Protein AF-0000000067151687 (afdb_homodimer)

InterPro domains:
  IPR003732 D-aminoacyl-tRNA deacylase DTD [PF02580] (40-171)
  IPR003732 D-aminoacyl-tRNA deacylase DTD [PTHR10472] (41-171)
  IPR023509 D-aminoacyl-tRNA deacylase-like superfamily [G3DSA:3.50.80.10] (31-172)
  IPR023509 D-aminoacyl-tRNA deacylase-like superfamily [SSF69500] (41-171)

Solvent-accessible surface area (backbone atoms only — not comparable to full-atom values): 18679 Å² total; per-residue (Å²): 136,80,83,79,77,77,76,76,76,75,76,76,74,75,74,74,73,75,73,66,81,62,61,23,29,46,34,38,34,39,26,51,25,35,32,38,45,91,82,44,74,41,62,59,27,40,37,37,33,38,26,56,17,52,86,54,52,78,79,50,42,63,56,51,48,54,48,63,48,50,30,34,68,32,68,44,97,86,67,45,63,30,16,41,56,72,65,52,33,28,36,38,39,35,65,28,69,44,52,42,32,40,80,56,90,49,35,71,41,58,82,51,38,36,56,68,69,61,41,44,52,51,46,51,51,42,54,51,51,48,47,52,54,45,63,68,32,68,60,18,47,76,69,63,54,51,73,46,68,56,59,77,96,50,82,35,61,38,35,38,36,22,64,31,59,45,42,36,54,49,74,75,136,80,82,82,77,80,76,76,74,76,74,75,76,73,74,74,74,78,73,66,81,62,62,22,29,46,34,39,33,38,27,49,27,34,34,36,45,90,82,44,74,42,62,60,24,42,37,36,34,38,24,55,17,52,84,54,54,76,80,49,43,62,55,51,48,53,49,63,48,51,29,34,68,34,70,43,99,85,68,46,62,29,17,40,54,72,65,52,34,28,35,38,40,35,66,28,70,43,52,42,35,39,82,54,91,48,37,72,42,59,82,53,36,35,56,67,70,61,42,45,51,50,46,51,50,41,53,51,50,47,46,50,54,46,62,70,32,66,61,19,47,77,69,63,54,51,74,46,66,57,60,76,94,50,80,36,60,37,33,36,37,21,64,31,59,47,42,36,53,50,73,73

Nearest PDB structures (foldseek):
  5xaq-assembly1_B  TM=9.126E-01  e=1.245E-23  Mus musculus
  1tc5-assembly2_C  TM=8.179E-01  e=1.012E-11  Leishmania major
  3lmu-assembly3_E  TM=8.335E-01  e=1.379E-10  Plasmodium falciparum 3D7
  4nbj-assembly4_G  TM=8.074E-01  e=1.662E-10  Plasmodium falciparum 3D7
  3ko4-assembly2_C  TM=7.981E-01  e=1.769E-10  Plasmodium falciparum 3D7

Foldseek 3Di:
DDPPPPPPPPPPPPPPPPPPVQFFKKKKKWFAKFKQFPNDTFHGAIEIEMFGFPPDDLVCLVVVLVCQQFPFDYQAPVRGTGGCLVNVGAYEYEYDQCVQWDDDPNDTDRRGGDDQVRRQVSVVSNQVVNQVVLCPRPSSVVVVYYYHYDDRPDDGDIDMGHDPTDMDMDTD/DDPDDPPPPPPPPPPPPPPPVQFFKKKKKWAAKFKQFPNDTFHGAIEIEMFGFPPDDLVCLVVVLVCQQFPFDYQAPVRGTGGCLVNVGAYEYEYDQCVQWDDDPNDTDRRGGDDQVRRQVSVVSNQVVNQVVLCPRPSSVVVVYYYHYDDRPDDTDMDMGHDPTDMDMDTD

Structure (mmCIF, N/CA/C/O backbone):
data_AF-0000000067151687-model_v1
#
loop_
_entity.id
_entity.type
_entity.pdbx_description
1 polymer 'D-aminoacyl-tRNA 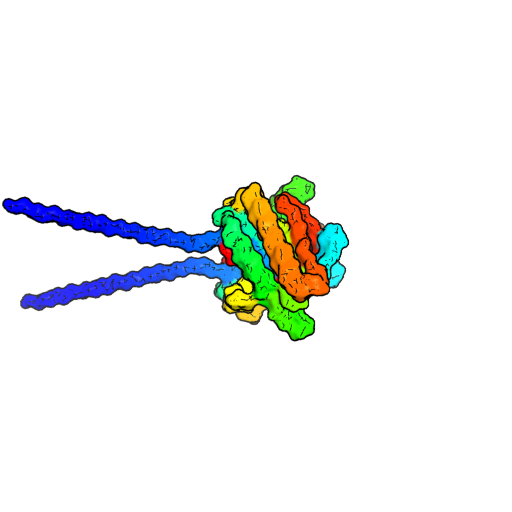deacylase'
#
loop_
_atom_site.group_PDB
_atom_site.id
_atom_site.type_symbol
_atom_site.label_atom_id
_atom_site.label_alt_id
_atom_site.label_comp_id
_atom_site.label_asym_id
_atom_site.label_entity_id
_atom_site.label_seq_id
_atom_site.pdbx_PDB_ins_code
_atom_site.Cartn_x
_atom_site.Cartn_y
_atom_site.Cartn_z
_atom_site.occupancy
_atom_site.B_iso_or_equiv
_atom_site.auth_seq_id
_atom_site.auth_comp_id
_atom_site.auth_asym_id
_atom_site.auth_atom_id
_atom_site.pdbx_PDB_model_num
ATOM 1 N N . SER A 1 1 ? -21.344 16.641 -72.938 1 25.7 1 SER A N 1
ATOM 2 C CA . SER A 1 1 ? -20.078 16.422 -72.25 1 25.7 1 SER A CA 1
ATOM 3 C C . SER A 1 1 ? -20.219 16.719 -70.75 1 25.7 1 SER A C 1
ATOM 5 O O . SER A 1 1 ? -20.531 17.828 -70.375 1 25.7 1 SER A O 1
ATOM 7 N N . ARG A 1 2 ? -20.734 15.805 -69.938 1 29.81 2 ARG A N 1
ATOM 8 C CA . ARG A 1 2 ? -21.312 15.758 -68.625 1 29.81 2 ARG A CA 1
ATOM 9 C C . ARG A 1 2 ? -20.266 16.031 -67.562 1 29.81 2 ARG A C 1
ATOM 11 O O . ARG A 1 2 ? -19.188 15.438 -67.562 1 29.81 2 ARG A O 1
ATOM 18 N N . PRO A 1 3 ? -20.219 17.25 -66.938 1 34.09 3 PRO A N 1
ATOM 19 C CA . PRO A 1 3 ? -19.25 17.703 -65.938 1 34.09 3 PRO A CA 1
ATOM 20 C C . PRO A 1 3 ? -19.156 16.766 -64.75 1 34.09 3 PRO A C 1
ATOM 22 O O . PRO A 1 3 ? -20.172 16.234 -64.25 1 34.09 3 PRO A O 1
ATOM 25 N N . SER A 1 4 ? -18.047 15.914 -64.625 1 30.17 4 SER A N 1
ATOM 26 C CA . SER A 1 4 ? -17.656 14.883 -63.688 1 30.17 4 SER A CA 1
ATOM 27 C C . SER A 1 4 ? -17.594 15.43 -62.281 1 30.17 4 SER A C 1
ATOM 29 O O . SER A 1 4 ? -16.938 16.453 -62.031 1 30.17 4 SER A O 1
ATOM 31 N N . THR A 1 5 ? -18.672 15.391 -61.531 1 27.77 5 THR A N 1
ATOM 32 C CA . THR A 1 5 ? -18.844 15.727 -60.125 1 27.77 5 THR A CA 1
ATOM 33 C C . THR A 1 5 ? -17.797 15.039 -59.281 1 27.77 5 THR A C 1
ATOM 35 O O . THR A 1 5 ? -17.641 13.812 -59.344 1 27.77 5 THR A O 1
ATOM 38 N N . ALA A 1 6 ? -16.672 15.734 -58.969 1 29.17 6 ALA A N 1
ATOM 39 C CA . ALA A 1 6 ? -15.578 15.367 -58.094 1 29.17 6 ALA A CA 1
ATOM 40 C C . ALA A 1 6 ? -16.094 14.891 -56.75 1 29.17 6 ALA A C 1
ATOM 42 O O . ALA A 1 6 ? -16.891 15.578 -56.094 1 29.17 6 ALA A O 1
ATOM 43 N N . ARG A 1 7 ? -16.203 13.57 -56.531 1 24.61 7 ARG A N 1
ATOM 44 C CA . ARG A 1 7 ? -16.484 12.891 -55.25 1 24.61 7 ARG A CA 1
ATOM 45 C C . ARG A 1 7 ? -15.523 13.359 -54.188 1 24.61 7 ARG A C 1
ATOM 47 O O . ARG A 1 7 ? -14.305 13.281 -54.344 1 24.61 7 ARG A O 1
ATOM 54 N N . ARG A 1 8 ? -15.891 14.406 -53.406 1 26.27 8 ARG A N 1
ATOM 55 C CA . ARG A 1 8 ? -15.219 14.836 -52.188 1 26.27 8 ARG A CA 1
ATOM 56 C C . ARG A 1 8 ? -14.953 13.656 -51.25 1 26.27 8 ARG A C 1
ATOM 58 O O . ARG A 1 8 ? -15.891 12.961 -50.844 1 26.27 8 ARG A O 1
ATOM 65 N N . LEU A 1 9 ? -13.828 12.93 -51.531 1 25.2 9 LEU A N 1
ATOM 66 C CA . LEU A 1 9 ? -13.344 11.891 -50.625 1 25.2 9 LEU A CA 1
ATOM 67 C C . LEU A 1 9 ? -13.297 12.398 -49.188 1 25.2 9 LEU A C 1
ATOM 69 O O . LEU A 1 9 ? -12.664 13.414 -48.906 1 25.2 9 LEU A O 1
ATOM 73 N N . SER A 1 10 ? -14.477 12.422 -48.531 1 26.69 10 SER A N 1
ATOM 74 C CA . SER A 1 10 ? -14.547 12.656 -47.094 1 26.69 10 SER A CA 1
ATOM 75 C C . SER A 1 10 ? -13.508 11.828 -46.344 1 26.69 10 SER A C 1
ATOM 77 O O . SER A 1 10 ? -13.438 10.609 -46.5 1 26.69 10 SER A O 1
ATOM 79 N N . GLY A 1 11 ? -12.289 12.289 -46.312 1 25.98 11 GLY A N 1
ATOM 80 C CA . GLY A 1 11 ? -11.234 11.688 -45.5 1 25.98 11 GLY A CA 1
ATOM 81 C C . GLY A 1 11 ? -11.664 11.422 -44.062 1 25.98 11 GLY A C 1
ATOM 82 O O . GLY A 1 11 ? -12.008 12.352 -43.344 1 25.98 11 GLY A O 1
ATOM 83 N N . ARG A 1 12 ? -12.461 10.336 -43.781 1 26.42 12 ARG A N 1
ATOM 84 C CA . ARG A 1 12 ? -12.711 9.859 -42.406 1 26.42 12 ARG A CA 1
ATOM 85 C C . ARG A 1 12 ? -11.414 9.828 -41.594 1 26.42 12 ARG A C 1
ATOM 87 O O . ARG A 1 12 ? -10.469 9.125 -41.969 1 26.42 12 ARG A O 1
ATOM 94 N N . ARG A 1 13 ? -11.016 10.961 -41.062 1 26.62 13 ARG A N 1
ATOM 95 C CA . ARG A 1 13 ? -9.992 10.922 -40.031 1 26.62 13 ARG A CA 1
ATOM 96 C C . ARG A 1 13 ? -10.328 9.875 -38.969 1 26.62 13 ARG A C 1
ATOM 98 O O . ARG A 1 13 ? -11.367 9.945 -38.312 1 26.62 13 ARG A O 1
ATOM 105 N N . HIS A 1 14 ? -10.039 8.578 -39.188 1 26.61 14 HIS A N 1
ATOM 106 C CA . HIS A 1 14 ? -10.039 7.625 -38.062 1 26.61 14 HIS A CA 1
ATOM 107 C C . HIS A 1 14 ? -9.289 8.172 -36.875 1 26.61 14 HIS A C 1
ATOM 109 O O . HIS A 1 14 ? -8.109 8.523 -36.969 1 26.61 14 HIS A O 1
ATOM 115 N N . PHE A 1 15 ? -9.898 9.031 -36.125 1 28.56 15 PHE A N 1
ATOM 116 C CA . PHE A 1 15 ? -9.414 9.273 -34.781 1 28.56 15 PHE A CA 1
ATOM 117 C C . PHE A 1 15 ? -8.906 7.984 -34.125 1 28.56 15 PHE A C 1
ATOM 119 O O . PHE A 1 15 ? -9.617 6.98 -34.094 1 28.56 15 PHE A O 1
ATOM 126 N N . THR A 1 16 ? -7.684 7.605 -34.375 1 27.8 16 THR A N 1
ATOM 127 C CA . THR A 1 16 ? -6.957 6.602 -33.594 1 27.8 16 THR A CA 1
ATOM 128 C C . THR A 1 16 ? -7.293 6.707 -32.125 1 27.8 16 THR A C 1
ATOM 130 O O . THR A 1 16 ? -7.352 7.805 -31.562 1 27.8 16 THR A O 1
ATOM 133 N N . ASP A 1 17 ? -8.164 5.879 -31.688 1 30.22 17 ASP A N 1
ATOM 134 C CA . ASP A 1 17 ? -8.516 5.484 -30.328 1 30.22 17 ASP A CA 1
ATOM 135 C C . ASP A 1 17 ? -7.289 5.48 -29.422 1 30.22 17 ASP A C 1
ATOM 137 O O . ASP A 1 17 ? -6.293 4.82 -29.719 1 30.22 17 ASP A O 1
ATOM 141 N N . ASN A 1 18 ? -6.781 6.648 -29.016 1 33.44 18 ASN A N 1
ATOM 142 C CA . ASN A 1 18 ? -5.906 6.785 -27.859 1 33.44 18 ASN A CA 1
ATOM 143 C C . ASN A 1 18 ? -6.078 5.621 -26.891 1 33.44 18 ASN A C 1
ATOM 145 O O . ASN A 1 18 ? -7.125 5.492 -26.25 1 33.44 18 ASN A O 1
ATOM 149 N N . SER A 1 19 ? -5.625 4.438 -27.219 1 34.66 19 SER A N 1
ATOM 150 C CA . SER A 1 19 ? -5.445 3.229 -26.422 1 34.66 19 SER A CA 1
ATOM 151 C C . SER A 1 19 ? -5.078 3.568 -24.984 1 34.66 19 SER A C 1
ATOM 153 O O . SER A 1 19 ? -3.939 3.949 -24.703 1 34.66 19 SER A O 1
ATOM 155 N N . LYS A 1 20 ? -5.723 4.418 -24.391 1 37.75 20 LYS A N 1
ATOM 156 C CA . LYS A 1 20 ? -5.668 4.559 -22.938 1 37.75 20 LYS A CA 1
ATOM 157 C C . LYS A 1 20 ? -5.305 3.234 -22.266 1 37.75 20 LYS A C 1
ATOM 159 O O . LYS A 1 20 ? -6.055 2.262 -22.359 1 37.75 20 LYS A O 1
ATOM 164 N N . SER A 1 21 ? -4.109 2.73 -22.297 1 42.84 21 SER A N 1
ATOM 165 C CA . SER A 1 21 ? -3.621 1.572 -21.562 1 42.84 21 SER A CA 1
ATOM 166 C C . SER A 1 21 ? -4.34 1.43 -20.219 1 42.84 21 SER A C 1
ATOM 168 O O . SER A 1 21 ? -4.137 2.236 -19.312 1 42.84 21 SER A O 1
ATOM 170 N N . THR A 1 22 ? -5.57 1.222 -20.25 1 47.94 22 THR A N 1
ATOM 171 C CA . THR A 1 22 ? -6.523 1.034 -19.156 1 47.94 22 THR A CA 1
ATOM 172 C C . THR A 1 22 ? -5.957 0.09 -18.109 1 47.94 22 THR A C 1
ATOM 174 O O . THR A 1 22 ? -5.469 -0.993 -18.438 1 47.94 22 THR A O 1
ATOM 177 N N . GLN A 1 23 ? -5.488 0.695 -17.078 1 56.97 23 GLN A N 1
ATOM 178 C CA . GLN A 1 23 ? -5.113 -0.08 -15.891 1 56.97 23 GLN A CA 1
ATOM 179 C C . GLN A 1 23 ? -6.203 -1.08 -15.523 1 56.97 23 GLN A C 1
ATOM 181 O O . GLN A 1 23 ? -7.379 -0.723 -15.445 1 56.97 23 GLN A O 1
ATOM 186 N N . HIS A 1 24 ? -5.836 -2.416 -15.656 1 71.25 24 HIS A N 1
ATOM 187 C CA . HIS A 1 24 ? -6.824 -3.461 -15.414 1 71.25 24 HIS A CA 1
ATOM 188 C C . HIS A 1 24 ? -6.707 -4.016 -14 1 71.25 24 HIS A C 1
ATOM 190 O O . HIS A 1 24 ? -7.645 -4.641 -13.492 1 71.25 24 HIS A O 1
ATOM 196 N N . SER A 1 25 ? -5.598 -3.742 -13.477 1 68.88 25 SER A N 1
ATOM 197 C CA . SER A 1 25 ? -5.426 -4.176 -12.094 1 68.88 25 SER A CA 1
ATOM 198 C C . SER A 1 25 ? -4.34 -3.367 -11.391 1 68.88 25 SER A C 1
ATOM 200 O O . SER A 1 25 ? -3.453 -2.811 -12.047 1 68.88 25 SER A O 1
ATOM 202 N N . CYS A 1 26 ? -4.574 -3.143 -10.18 1 72 26 CYS A N 1
ATOM 203 C CA . CYS A 1 26 ? -3.574 -2.512 -9.328 1 72 26 CYS A CA 1
ATOM 204 C C . CYS A 1 26 ? -3.184 -3.434 -8.18 1 72 26 CYS A C 1
ATOM 206 O O . CYS A 1 26 ? -4.043 -4.047 -7.547 1 72 26 CYS A O 1
ATOM 208 N N . LEU A 1 27 ? -1.851 -3.582 -8.102 1 69.31 27 LEU A N 1
ATOM 209 C CA . LEU A 1 27 ? -1.327 -4.48 -7.078 1 69.31 27 LEU A CA 1
ATOM 210 C C . LEU A 1 27 ? -0.289 -3.777 -6.211 1 69.31 27 LEU A C 1
ATOM 212 O O . LEU A 1 27 ? 0.491 -2.963 -6.711 1 69.31 27 LEU A O 1
ATOM 216 N N . LEU A 1 28 ? -0.534 -3.955 -4.93 1 68.44 28 LEU A N 1
ATOM 217 C CA . LEU A 1 28 ? 0.472 -3.502 -3.977 1 68.44 28 LEU A CA 1
ATOM 218 C C . LEU A 1 28 ? 1.102 -4.684 -3.246 1 68.44 28 LEU A C 1
ATOM 220 O O . LEU A 1 28 ? 0.404 -5.625 -2.865 1 68.44 28 LEU A O 1
ATOM 224 N N . PHE A 1 29 ? 2.416 -4.652 -3.285 1 66.38 29 PHE A N 1
ATOM 225 C CA . PHE A 1 29 ? 3.098 -5.73 -2.58 1 66.38 29 PHE A CA 1
ATOM 226 C C . PHE A 1 29 ? 4.039 -5.176 -1.519 1 66.38 29 PHE A C 1
ATOM 228 O O . PHE A 1 29 ? 4.672 -4.137 -1.725 1 66.38 29 PHE A O 1
ATOM 235 N N . THR A 1 30 ? 3.889 -5.809 -0.366 1 65.06 30 THR A N 1
ATOM 236 C CA . THR A 1 30 ? 4.84 -5.531 0.707 1 65.06 30 THR A CA 1
ATOM 237 C C . THR A 1 30 ? 5.723 -6.746 0.971 1 65.06 30 THR A C 1
ATOM 239 O O . THR A 1 30 ? 5.246 -7.879 0.975 1 65.06 30 THR A O 1
ATOM 242 N N . THR A 1 31 ? 7.055 -6.48 0.991 1 57.94 31 THR A N 1
ATOM 243 C CA . THR A 1 31 ? 8 -7.566 1.223 1 57.94 31 THR A CA 1
ATOM 244 C C . THR A 1 31 ? 8.641 -7.438 2.604 1 57.94 31 THR A C 1
ATOM 246 O O . THR A 1 31 ? 8.602 -6.371 3.217 1 57.94 31 THR A O 1
ATOM 249 N N . ASN A 1 32 ? 9.203 -8.609 2.992 1 59.31 32 ASN A N 1
ATOM 250 C CA . ASN A 1 32 ? 9.945 -8.758 4.234 1 59.31 32 ASN A CA 1
ATOM 251 C C . ASN A 1 32 ? 9.055 -8.539 5.457 1 59.31 3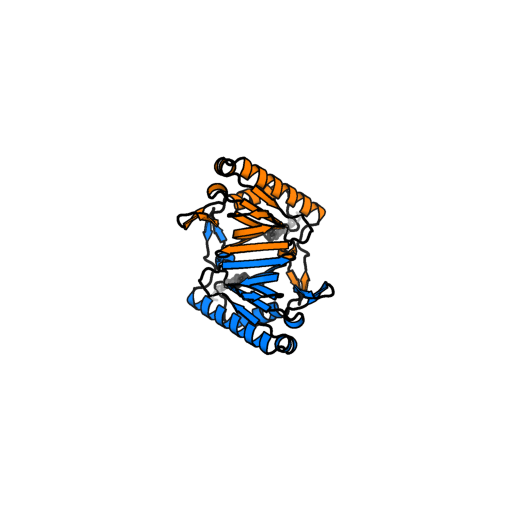2 ASN A C 1
ATOM 253 O O . ASN A 1 32 ? 9.375 -7.73 6.328 1 59.31 32 ASN A O 1
ATOM 257 N N . VAL A 1 33 ? 7.984 -9.219 5.328 1 59.28 33 VAL A N 1
ATOM 258 C CA . VAL A 1 33 ? 6.977 -9.031 6.367 1 59.28 33 VAL A CA 1
ATOM 259 C C . VAL A 1 33 ? 6.785 -10.336 7.141 1 59.28 33 VAL A C 1
ATOM 261 O O . VAL A 1 33 ? 6.996 -11.422 6.598 1 59.28 33 VAL A O 1
ATOM 264 N N . ARG A 1 34 ? 6.77 -10.141 8.414 1 61.03 34 ARG A N 1
ATOM 265 C CA . ARG A 1 34 ? 6.148 -11.18 9.234 1 61.03 34 ARG A CA 1
ATOM 266 C C . ARG A 1 34 ? 4.672 -10.875 9.477 1 61.03 34 ARG A C 1
ATOM 268 O O . ARG A 1 34 ? 4.312 -9.742 9.812 1 61.03 34 ARG A O 1
ATOM 275 N N . ILE A 1 35 ? 3.857 -11.812 8.953 1 60.75 35 ILE A N 1
ATOM 276 C CA . ILE A 1 35 ? 2.428 -11.523 8.977 1 60.75 35 ILE A CA 1
ATOM 277 C C . ILE A 1 35 ? 1.729 -12.492 9.93 1 60.75 35 ILE A C 1
ATOM 279 O O . ILE A 1 35 ? 2.037 -13.688 9.953 1 60.75 35 ILE A O 1
ATOM 283 N N . ILE A 1 36 ? 1.129 -12.086 10.898 1 58.53 36 ILE A N 1
ATOM 284 C CA . ILE A 1 36 ? 0.182 -12.883 11.672 1 58.53 36 ILE A CA 1
ATOM 285 C C . ILE A 1 36 ? -1.24 -12.602 11.195 1 58.53 36 ILE A C 1
ATOM 287 O O . ILE A 1 36 ? -1.695 -11.461 11.211 1 58.53 36 ILE A O 1
ATOM 291 N N . ILE A 1 37 ? -1.753 -13.594 10.43 1 53.44 37 ILE A N 1
ATOM 292 C CA . ILE A 1 37 ? -3.15 -13.531 10.016 1 53.44 37 ILE A CA 1
ATOM 293 C C . ILE A 1 37 ? -4.008 -14.383 10.945 1 53.44 37 ILE A C 1
ATOM 295 O O . ILE A 1 37 ? -3.795 -15.594 11.055 1 53.44 37 ILE A O 1
ATOM 299 N N . LEU A 1 38 ? -5.09 -13.82 11.406 1 54.72 38 LEU A N 1
ATOM 300 C CA . LEU A 1 38 ? -6.098 -14.547 12.164 1 54.72 38 LEU A CA 1
ATOM 301 C C . LEU A 1 38 ? -5.445 -15.594 13.07 1 54.72 38 LEU A C 1
ATOM 303 O O . LEU A 1 38 ? -5.926 -16.719 13.164 1 54.72 38 LEU A O 1
ATOM 307 N N . GLY A 1 39 ? -4.254 -15.242 13.523 1 55.81 39 GLY A N 1
ATOM 308 C CA . GLY A 1 39 ? -3.648 -16.172 14.461 1 55.81 39 GLY A CA 1
ATOM 309 C C . GLY A 1 39 ? -2.58 -17.047 13.828 1 55.81 39 GLY A C 1
ATOM 310 O O . GLY A 1 39 ? -1.873 -17.781 14.531 1 55.81 39 GLY A O 1
ATOM 311 N N . GLU A 1 40 ? -2.645 -17.078 12.484 1 58.84 40 GLU A N 1
ATOM 312 C CA . GLU A 1 40 ? -1.626 -17.906 11.828 1 58.84 40 GLU A CA 1
ATOM 313 C C . GLU A 1 40 ? -0.395 -17.078 11.477 1 58.84 40 GLU A C 1
ATOM 315 O O . GLU A 1 40 ? -0.518 -15.961 10.969 1 58.84 40 GLU A O 1
ATOM 320 N N . ARG A 1 41 ? 0.735 -17.469 11.984 1 60.62 41 ARG A N 1
ATOM 321 C CA . ARG A 1 41 ? 1.996 -16.75 11.789 1 60.62 41 ARG A CA 1
ATOM 322 C C . ARG A 1 41 ? 2.654 -17.156 10.477 1 60.62 41 ARG A C 1
ATOM 324 O O . ARG A 1 41 ? 2.768 -18.344 10.164 1 60.62 41 ARG A O 1
ATOM 331 N N . ILE A 1 42 ? 2.646 -16.25 9.57 1 61.25 42 ILE A N 1
ATOM 332 C CA . ILE A 1 42 ? 3.469 -16.406 8.375 1 61.25 42 ILE A CA 1
ATOM 333 C C . ILE A 1 42 ? 4.816 -15.719 8.586 1 61.25 42 ILE A C 1
ATOM 335 O O . ILE A 1 42 ? 4.871 -14.555 9 1 61.25 42 ILE A O 1
ATOM 339 N N . GLN A 1 43 ? 5.832 -16.547 8.539 1 71.12 43 GLN A N 1
ATOM 340 C CA . GLN A 1 43 ? 7.156 -15.977 8.766 1 71.12 43 GLN A CA 1
ATOM 341 C C . GLN A 1 43 ? 7.551 -15.023 7.641 1 71.12 43 GLN A C 1
ATOM 343 O O . GLN A 1 43 ? 6.848 -14.047 7.375 1 71.12 43 GLN A O 1
ATOM 348 N N . ARG A 1 44 ? 8.484 -15.445 6.629 1 76.19 44 ARG A N 1
ATOM 349 C CA . ARG A 1 44 ? 8.969 -14.609 5.539 1 76.19 44 ARG A CA 1
ATOM 350 C C . ARG A 1 44 ? 8.141 -14.82 4.273 1 76.19 44 ARG A C 1
ATOM 352 O O . ARG A 1 44 ? 7.801 -15.953 3.936 1 76.19 44 ARG A O 1
ATOM 359 N N . GLY A 1 45 ? 7.691 -13.633 3.697 1 82.19 45 GLY A N 1
ATOM 360 C CA . GLY A 1 45 ? 6.922 -13.844 2.48 1 82.19 45 GLY A CA 1
ATOM 361 C C . GLY A 1 45 ? 6.453 -12.547 1.84 1 82.19 45 GLY A C 1
ATOM 362 O O . GLY A 1 45 ? 6.988 -11.477 2.129 1 82.19 45 GLY A O 1
ATOM 363 N N . LEU A 1 46 ? 5.605 -12.727 0.891 1 87.12 46 LEU A N 1
ATOM 364 C CA . LEU A 1 46 ? 5.059 -11.664 0.05 1 87.12 46 LEU A CA 1
ATOM 365 C C . LEU A 1 46 ? 3.58 -11.438 0.355 1 87.12 46 LEU A C 1
ATOM 367 O O . LEU A 1 46 ? 2.801 -12.391 0.417 1 87.12 46 LEU A O 1
ATOM 371 N N . VAL A 1 47 ? 3.314 -10.172 0.691 1 87.5 47 VAL A N 1
ATOM 372 C CA . VAL A 1 47 ? 1.912 -9.789 0.813 1 87.5 47 VAL A CA 1
ATOM 373 C C . VAL A 1 47 ? 1.46 -9.07 -0.458 1 87.5 47 VAL A C 1
ATOM 375 O O . VAL A 1 47 ? 2.09 -8.109 -0.893 1 87.5 47 VAL A O 1
ATOM 378 N N . ILE A 1 48 ? 0.348 -9.57 -1.01 1 90.56 48 ILE A N 1
ATOM 379 C CA . ILE A 1 48 ? -0.201 -9.008 -2.24 1 90.56 48 ILE A CA 1
ATOM 380 C C . ILE A 1 48 ? -1.577 -8.406 -1.964 1 90.56 48 ILE A C 1
ATOM 382 O O . ILE A 1 48 ? -2.504 -9.117 -1.568 1 90.56 48 ILE A O 1
ATOM 386 N N . TYR A 1 49 ? -1.64 -7.113 -2.094 1 89.81 49 TYR A N 1
ATOM 387 C CA . TYR A 1 49 ? -2.932 -6.445 -2.203 1 89.81 49 TYR A CA 1
ATOM 388 C C . TYR A 1 49 ? -3.355 -6.312 -3.662 1 89.81 49 TYR A C 1
ATOM 390 O O . TYR A 1 49 ? -2.617 -5.758 -4.48 1 89.81 49 TYR A O 1
ATOM 398 N N . ILE A 1 50 ? -4.57 -6.777 -3.947 1 92.31 50 ILE A N 1
ATOM 399 C CA . ILE A 1 50 ? -4.93 -6.781 -5.363 1 92.31 50 ILE A CA 1
ATOM 400 C C . ILE A 1 50 ? -6.316 -6.164 -5.543 1 92.31 50 ILE A C 1
ATOM 402 O O . ILE A 1 50 ? -7.211 -6.391 -4.727 1 92.31 50 ILE A O 1
ATOM 406 N N . CYS A 1 51 ? -6.438 -5.406 -6.602 1 93.12 51 CYS A N 1
ATOM 407 C CA . CYS A 1 51 ? -7.691 -4.82 -7.059 1 93.12 51 CYS A CA 1
ATOM 408 C C . CYS A 1 51 ? -7.832 -4.938 -8.57 1 93.12 51 CYS A C 1
ATOM 410 O O . CYS A 1 51 ? -6.922 -4.559 -9.312 1 93.12 51 CYS A O 1
ATOM 412 N N . PHE A 1 52 ? -8.953 -5.512 -9.031 1 94.44 52 PHE A N 1
ATOM 413 C CA . PHE A 1 52 ? -9.234 -5.605 -10.453 1 94.44 52 PHE A CA 1
ATOM 414 C C . PHE A 1 52 ? -10.125 -4.457 -10.906 1 94.44 52 PHE A C 1
ATOM 416 O O . PHE A 1 52 ? -11.039 -4.055 -10.188 1 94.44 52 PHE A O 1
ATOM 423 N N . PHE A 1 53 ? -9.883 -4.023 -12.125 1 94.25 53 PHE A N 1
ATOM 424 C CA . PHE A 1 53 ? -10.656 -2.924 -12.695 1 94.25 53 PHE A CA 1
ATOM 425 C C . PHE A 1 53 ? -11.547 -3.418 -13.828 1 94.25 53 PHE A C 1
ATOM 427 O O . PHE A 1 53 ? -11.367 -4.535 -14.32 1 94.25 53 PHE A O 1
ATOM 434 N N . LYS A 1 54 ? -12.422 -2.523 -14.117 1 93.5 54 LYS A N 1
ATOM 435 C CA . LYS A 1 54 ? -13.273 -2.809 -15.266 1 93.5 54 LYS A CA 1
ATOM 436 C C . LYS A 1 54 ? -12.438 -3.08 -16.516 1 93.5 54 LYS A C 1
ATOM 438 O O . LYS A 1 54 ? -11.461 -2.375 -16.781 1 93.5 54 LYS A O 1
ATOM 443 N N . GLY A 1 55 ? -12.797 -4.129 -17.203 1 90.44 55 GLY A N 1
ATOM 444 C CA . GLY A 1 55 ? -12.062 -4.492 -18.406 1 90.44 55 GLY A CA 1
ATOM 445 C C . GLY A 1 55 ? -11.078 -5.629 -18.172 1 90.44 55 GLY A C 1
ATOM 446 O O . GLY A 1 55 ? -10.578 -6.223 -19.141 1 90.44 55 GLY A O 1
ATOM 447 N N . ALA A 1 56 ? -10.82 -5.867 -16.922 1 90.38 56 ALA A N 1
ATOM 448 C CA . ALA A 1 56 ? -9.977 -7.016 -16.625 1 90.38 56 ALA A CA 1
ATOM 449 C C . ALA A 1 56 ? -10.656 -8.32 -17.031 1 90.38 56 ALA A C 1
ATOM 451 O O . ALA A 1 56 ? -11.859 -8.492 -16.812 1 90.38 56 ALA A O 1
ATOM 452 N N . ASP A 1 57 ? -9.82 -9.141 -17.656 1 88.19 57 ASP A N 1
ATOM 453 C CA . ASP A 1 57 ? -10.367 -10.438 -18.031 1 88.19 57 ASP A CA 1
ATOM 454 C C . ASP A 1 57 ? -9.461 -11.578 -17.562 1 88.19 57 ASP A C 1
ATOM 456 O O . ASP A 1 57 ? -8.383 -11.328 -17.031 1 88.19 57 ASP A O 1
ATOM 460 N N . GLU A 1 58 ? -9.953 -12.758 -17.875 1 88.81 58 GLU A N 1
ATOM 461 C CA . GLU A 1 58 ? -9.305 -13.961 -17.359 1 88.81 58 GLU A CA 1
ATOM 462 C C . GLU A 1 58 ? -7.906 -14.133 -17.938 1 88.81 58 GLU A C 1
ATOM 464 O O . GLU A 1 58 ? -7.023 -14.703 -17.297 1 88.81 58 GLU A O 1
ATOM 469 N N . ASP A 1 59 ? -7.695 -13.594 -19.094 1 92.12 59 ASP A N 1
ATOM 470 C CA . ASP A 1 59 ? -6.41 -13.781 -19.766 1 92.12 59 ASP A CA 1
ATOM 471 C C . ASP A 1 59 ? -5.312 -12.961 -19.094 1 92.12 59 ASP A C 1
ATOM 473 O O . ASP A 1 59 ? -4.125 -13.227 -19.281 1 92.12 59 ASP A O 1
ATOM 477 N N . LEU A 1 60 ? -5.699 -12.031 -18.266 1 90.88 60 LEU A N 1
ATOM 478 C CA . LEU A 1 60 ? -4.758 -11.156 -17.578 1 90.88 60 LEU A CA 1
ATOM 479 C C . LEU A 1 60 ? -4.137 -11.852 -16.375 1 90.88 60 LEU A C 1
ATOM 481 O O . LEU A 1 60 ? -2.996 -11.562 -16 1 90.88 60 LEU A O 1
ATOM 485 N N . VAL A 1 61 ? -4.832 -12.789 -15.789 1 94.62 61 VAL A N 1
ATOM 486 C CA . VAL A 1 61 ? -4.496 -13.336 -14.477 1 94.62 61 VAL A CA 1
ATOM 487 C C . VAL A 1 61 ? -3.168 -14.094 -14.555 1 94.62 61 VAL A C 1
ATOM 489 O O . VAL A 1 61 ? -2.273 -13.867 -13.742 1 94.62 61 VAL A O 1
ATOM 492 N N . PRO A 1 62 ? -3.01 -14.945 -15.664 1 95.81 62 PRO A N 1
ATOM 493 C CA . PRO A 1 62 ? -1.729 -15.648 -15.742 1 95.81 62 PRO A CA 1
ATOM 494 C C . PRO A 1 62 ? -0.539 -14.703 -15.859 1 95.81 62 PRO A C 1
ATOM 496 O O . PRO A 1 62 ? 0.525 -14.969 -15.289 1 95.81 62 PRO A O 1
ATOM 499 N N . LYS A 1 63 ? -0.728 -13.617 -16.547 1 93.31 63 LYS A N 1
ATOM 500 C CA . LYS A 1 63 ? 0.338 -12.633 -16.688 1 93.31 63 LYS A CA 1
ATOM 501 C C . LYS A 1 63 ? 0.686 -12 -15.344 1 93.31 63 LYS A C 1
ATOM 503 O O . LYS A 1 63 ? 1.863 -11.836 -15.016 1 93.31 63 LYS A O 1
ATOM 508 N N . ILE A 1 64 ? -0.295 -11.664 -14.617 1 94.06 64 ILE A N 1
ATOM 509 C CA . ILE A 1 64 ? -0.102 -11.047 -13.312 1 94.06 64 ILE A CA 1
ATOM 510 C C . ILE A 1 64 ? 0.658 -12.008 -12.398 1 94.06 64 ILE A C 1
ATOM 512 O O . ILE A 1 64 ? 1.639 -11.625 -11.758 1 94.06 64 ILE A O 1
ATOM 516 N N . VAL A 1 65 ? 0.196 -13.25 -12.352 1 95.31 65 VAL A N 1
ATOM 517 C CA . VAL A 1 65 ? 0.793 -14.258 -11.484 1 95.31 65 VAL A CA 1
ATOM 518 C C . VAL A 1 65 ? 2.264 -14.453 -11.852 1 95.31 65 VAL A C 1
ATOM 520 O O . VAL A 1 65 ? 3.129 -14.484 -10.969 1 95.31 65 VAL A O 1
ATOM 523 N N . ASN A 1 66 ? 2.469 -14.555 -13.141 1 95.25 66 ASN A N 1
ATOM 524 C CA . ASN A 1 66 ? 3.838 -14.742 -13.617 1 95.25 66 ASN A CA 1
ATOM 525 C C . ASN A 1 66 ? 4.746 -13.602 -13.164 1 95.25 66 ASN A C 1
ATOM 527 O O . ASN A 1 66 ? 5.84 -13.836 -12.656 1 95.25 66 ASN A O 1
ATOM 531 N N . VAL A 1 67 ? 4.309 -12.398 -13.32 1 93.25 67 VAL A N 1
ATOM 532 C CA . VAL A 1 67 ? 5.105 -11.234 -12.945 1 93.25 67 VAL A CA 1
ATOM 533 C C . VAL A 1 67 ? 5.332 -11.227 -11.43 1 93.25 67 VAL A C 1
ATOM 535 O O . VAL A 1 67 ? 6.469 -11.094 -10.969 1 93.25 67 VAL A O 1
ATOM 538 N N . LEU A 1 68 ? 4.371 -11.445 -10.672 1 92.88 68 LEU A N 1
ATOM 539 C CA . LEU A 1 68 ? 4.426 -11.266 -9.227 1 92.88 68 LEU A CA 1
ATOM 540 C C . LEU A 1 68 ? 5.297 -12.336 -8.578 1 92.88 68 LEU A C 1
ATOM 542 O O . LEU A 1 68 ? 6.031 -12.055 -7.629 1 92.88 68 LEU A O 1
ATOM 546 N N . LEU A 1 69 ? 5.199 -13.539 -9.039 1 94.25 69 LEU A N 1
ATOM 547 C CA . LEU A 1 69 ? 5.93 -14.625 -8.406 1 94.25 69 LEU A CA 1
ATOM 548 C C . LEU A 1 69 ? 7.383 -14.648 -8.867 1 94.25 69 LEU A C 1
ATOM 550 O O . LEU A 1 69 ? 8.227 -15.297 -8.234 1 94.25 69 LEU A O 1
ATOM 554 N N . ASN A 1 70 ? 7.66 -13.859 -9.961 1 94.69 70 ASN A N 1
ATOM 555 C CA . ASN A 1 70 ? 9.008 -13.938 -10.516 1 94.69 70 ASN A CA 1
ATOM 556 C C . ASN A 1 70 ? 9.781 -12.648 -10.281 1 94.69 70 ASN A C 1
ATOM 558 O O . ASN A 1 70 ? 11.008 -12.617 -10.43 1 94.69 70 ASN A O 1
ATOM 562 N N . VAL A 1 71 ? 9.117 -11.594 -10.008 1 93.25 71 VAL A N 1
ATOM 563 C CA . VAL A 1 71 ? 9.805 -10.32 -9.773 1 93.25 71 VAL A CA 1
ATOM 564 C C . VAL A 1 71 ? 10.719 -10.445 -8.562 1 93.25 71 VAL A C 1
ATOM 566 O O . VAL A 1 71 ? 10.359 -11.094 -7.57 1 93.25 71 VAL A O 1
ATOM 569 N N . LYS A 1 72 ? 11.883 -9.82 -8.609 1 92.81 72 LYS A N 1
ATOM 570 C CA . LYS A 1 72 ? 12.883 -9.906 -7.547 1 92.81 72 LYS A CA 1
ATOM 571 C C . LYS A 1 72 ? 12.672 -8.812 -6.508 1 92.81 72 LYS A C 1
ATOM 573 O O . LYS A 1 72 ? 13.266 -7.734 -6.598 1 92.81 72 LYS A O 1
ATOM 578 N N . LEU A 1 73 ? 11.898 -9.148 -5.531 1 87.88 73 LEU A N 1
ATOM 579 C CA . LEU A 1 73 ? 11.539 -8.156 -4.527 1 87.88 73 LEU A CA 1
ATOM 580 C C . LEU A 1 73 ? 11.938 -8.625 -3.131 1 87.88 73 LEU A C 1
ATOM 582 O O . LEU A 1 73 ? 11.992 -7.82 -2.195 1 87.88 73 LEU A O 1
ATOM 586 N N . SER A 1 74 ? 12.164 -9.867 -2.982 1 85.88 74 SER A N 1
ATOM 587 C CA . SER A 1 74 ? 12.469 -10.422 -1.666 1 85.88 74 SER A CA 1
ATOM 588 C C . SER A 1 74 ? 13.969 -10.461 -1.412 1 85.88 74 SER A C 1
ATOM 590 O O . SER A 1 74 ? 14.742 -10.797 -2.309 1 85.88 74 SER A O 1
ATOM 592 N N . GLU A 1 75 ? 14.305 -10.086 -0.217 1 83.25 75 GLU A N 1
ATOM 593 C CA . GLU A 1 75 ? 15.719 -10.117 0.149 1 83.25 75 GLU A CA 1
ATOM 594 C C . GLU A 1 75 ? 16.109 -11.477 0.735 1 83.25 75 GLU A C 1
ATOM 596 O O . GLU A 1 75 ? 15.445 -11.969 1.658 1 83.25 75 GLU A O 1
ATOM 601 N N . ASP A 1 76 ? 17.172 -12.062 0.159 1 83.88 76 ASP A N 1
ATOM 602 C CA . ASP A 1 76 ? 17.641 -13.32 0.731 1 83.88 76 ASP A CA 1
ATOM 603 C C . ASP A 1 76 ? 18.641 -13.078 1.85 1 83.88 76 ASP A C 1
ATOM 605 O O . ASP A 1 76 ? 18.828 -11.938 2.287 1 83.88 76 ASP A O 1
ATOM 609 N N . GLU A 1 77 ? 19.25 -14.109 2.383 1 83 77 GLU A N 1
ATOM 610 C CA . GLU A 1 77 ? 20.141 -14.031 3.527 1 83 77 GLU A CA 1
ATOM 611 C C . GLU A 1 77 ? 21.391 -13.219 3.193 1 83 77 GLU A C 1
ATOM 613 O O . GLU A 1 77 ? 22.047 -12.68 4.09 1 83 77 GLU A O 1
ATOM 618 N N . ASN A 1 78 ? 21.766 -13.117 1.922 1 88.31 78 ASN A N 1
ATOM 619 C CA . ASN A 1 78 ? 22.938 -12.375 1.492 1 88.31 78 ASN A CA 1
ATOM 620 C C . ASN A 1 78 ? 22.594 -10.938 1.124 1 88.31 78 ASN A C 1
ATOM 622 O O . ASN A 1 78 ? 23.469 -10.188 0.668 1 88.31 78 ASN A O 1
ATOM 626 N N . GLY A 1 79 ? 21.375 -10.594 1.174 1 81.56 79 GLY A N 1
ATOM 627 C CA . GLY A 1 79 ? 20.969 -9.242 0.856 1 81.56 79 GLY A CA 1
ATOM 628 C C . GLY A 1 79 ? 20.641 -9.047 -0.614 1 81.56 79 GLY A C 1
ATOM 629 O O . GLY A 1 79 ? 20.453 -7.914 -1.069 1 81.56 79 GLY A O 1
ATOM 630 N N . GLU A 1 80 ? 20.578 -10.18 -1.305 1 89.25 80 GLU A N 1
ATOM 631 C CA . GLU A 1 80 ? 20.234 -10.109 -2.723 1 89.25 80 GLU A CA 1
ATOM 632 C C . GLU A 1 80 ? 18.734 -10.211 -2.939 1 89.25 80 GLU A C 1
ATOM 634 O O . GLU A 1 80 ? 18.047 -10.992 -2.262 1 89.25 80 GLU A O 1
ATOM 639 N N . TYR A 1 81 ? 18.312 -9.445 -3.877 1 89.62 81 TYR A N 1
ATOM 640 C CA . TYR A 1 81 ? 16.891 -9.523 -4.203 1 89.62 81 TYR A CA 1
ATOM 641 C C . TYR A 1 81 ? 16.609 -10.703 -5.125 1 89.62 81 TYR A C 1
ATOM 643 O O . TYR A 1 81 ? 17.219 -10.836 -6.18 1 89.62 81 TYR A O 1
ATOM 651 N N . VAL A 1 82 ? 15.703 -11.508 -4.656 1 92.5 82 VAL A N 1
ATOM 652 C CA . VAL A 1 82 ? 15.289 -12.695 -5.395 1 92.5 82 VAL A CA 1
ATOM 653 C C . VAL A 1 82 ? 13.766 -12.75 -5.461 1 92.5 82 VAL A C 1
ATOM 655 O O . VAL A 1 82 ? 13.078 -11.969 -4.801 1 92.5 82 VAL A O 1
ATOM 658 N N . SER A 1 83 ? 13.227 -13.656 -6.324 1 93.06 83 SER A N 1
ATOM 659 C CA . SER A 1 83 ? 11.781 -13.875 -6.375 1 93.06 83 SER A CA 1
ATOM 660 C C . SER A 1 83 ? 11.297 -14.641 -5.148 1 93.06 83 SER A C 1
ATOM 662 O O . SER A 1 83 ? 12.094 -15.258 -4.441 1 93.06 83 SER A O 1
ATOM 664 N N . VAL A 1 84 ? 10.023 -14.547 -4.895 1 92.06 84 VAL A N 1
ATOM 665 C CA . VAL A 1 84 ? 9.461 -15.273 -3.762 1 92.06 84 VAL A CA 1
ATOM 666 C C . VAL A 1 84 ? 9.625 -16.781 -3.977 1 92.06 84 VAL A C 1
ATOM 668 O O . VAL A 1 84 ? 9.734 -17.531 -3.014 1 92.06 84 VAL A O 1
ATOM 671 N N . LEU A 1 85 ? 9.672 -17.266 -5.219 1 94.25 85 LEU A N 1
ATOM 672 C CA . LEU A 1 85 ? 9.914 -18.656 -5.543 1 94.25 85 LEU A CA 1
ATOM 673 C C . LEU A 1 85 ? 11.328 -19.078 -5.148 1 94.25 85 LEU A C 1
ATOM 675 O O . LEU A 1 85 ? 11.531 -20.172 -4.613 1 94.25 85 LEU A O 1
ATOM 679 N N . ASP A 1 86 ? 12.266 -18.172 -5.32 1 93.19 86 ASP A N 1
ATOM 680 C CA . ASP A 1 86 ? 13.664 -18.469 -5.039 1 93.19 86 ASP A CA 1
ATOM 681 C C . ASP A 1 86 ? 14 -18.219 -3.57 1 93.19 86 ASP A C 1
ATOM 683 O O . ASP A 1 86 ? 15.008 -18.703 -3.061 1 93.19 86 ASP A O 1
ATOM 687 N N . LEU A 1 87 ? 13.141 -17.5 -2.914 1 87.75 87 LEU A N 1
ATOM 688 C CA . LEU A 1 87 ? 13.367 -17.172 -1.511 1 87.75 87 LEU A CA 1
ATOM 689 C C . LEU A 1 87 ? 13.391 -18.438 -0.657 1 87.75 87 LEU A C 1
ATOM 691 O O . LEU A 1 87 ? 14.367 -18.703 0.044 1 87.75 87 LEU A O 1
ATOM 695 N N . PRO A 1 88 ? 12.508 -19.469 -0.798 1 88.62 88 PRO A N 1
ATOM 696 C CA . PRO A 1 88 ? 11.062 -19.422 -1.025 1 88.62 88 PRO A CA 1
ATOM 697 C C . PRO A 1 88 ? 10.297 -18.859 0.167 1 88.62 88 PRO A C 1
ATOM 699 O O . PRO A 1 88 ? 10.641 -19.141 1.318 1 88.62 88 PRO A O 1
ATOM 702 N N . GLY A 1 89 ? 9.328 -18.078 -0.025 1 88.19 89 GLY A N 1
ATOM 703 C CA . GLY A 1 89 ? 8.523 -17.406 0.99 1 88.19 89 GLY A CA 1
ATOM 704 C C . GLY A 1 89 ? 7.031 -17.625 0.805 1 88.19 89 GLY A C 1
ATOM 705 O O . GLY A 1 89 ? 6.574 -17.922 -0.302 1 88.19 89 GLY A O 1
ATOM 706 N N . ASN A 1 90 ? 6.336 -17.547 1.951 1 90.19 90 ASN A N 1
ATOM 707 C CA . ASN A 1 90 ? 4.879 -17.625 1.918 1 90.19 90 ASN A CA 1
ATOM 708 C C . ASN A 1 90 ? 4.27 -16.438 1.175 1 90.19 90 ASN A C 1
ATOM 710 O O . ASN A 1 90 ? 4.898 -15.391 1.047 1 90.19 90 ASN A O 1
ATOM 714 N N . VAL A 1 91 ? 3.035 -16.672 0.679 1 90.5 91 VAL A N 1
ATOM 715 C CA . VAL A 1 91 ? 2.32 -15.602 -0.015 1 90.5 91 VAL A CA 1
ATOM 716 C C . VAL A 1 91 ? 0.965 -15.375 0.649 1 90.5 91 VAL A C 1
ATOM 718 O O . VAL A 1 91 ? 0.21 -16.312 0.88 1 90.5 91 VAL A O 1
ATOM 721 N N . LEU A 1 92 ? 0.757 -14.148 0.987 1 88.81 92 LEU A N 1
ATOM 722 C CA . LEU A 1 92 ? -0.545 -13.719 1.485 1 88.81 92 LEU A CA 1
ATOM 723 C C . LEU A 1 92 ? -1.23 -12.789 0.486 1 88.81 92 LEU A C 1
ATOM 725 O O . LEU A 1 92 ? -0.672 -11.758 0.105 1 88.81 92 LEU A O 1
ATOM 729 N N . ILE A 1 93 ? -2.428 -13.164 0.061 1 91.31 93 ILE A N 1
ATOM 730 C CA . ILE A 1 93 ? -3.172 -12.406 -0.933 1 91.31 93 ILE A CA 1
ATOM 731 C C . ILE A 1 93 ? -4.41 -11.781 -0.287 1 91.31 93 ILE A C 1
ATOM 733 O O . ILE A 1 93 ? -5.23 -12.492 0.3 1 91.31 93 ILE A O 1
ATOM 737 N N . ILE A 1 94 ? -4.516 -10.508 -0.418 1 89.12 94 ILE A N 1
ATOM 738 C CA . ILE A 1 94 ? -5.625 -9.773 0.183 1 89.12 94 ILE A CA 1
ATOM 739 C C . ILE A 1 94 ? -6.348 -8.961 -0.888 1 89.12 94 ILE A C 1
ATOM 741 O O . ILE A 1 94 ? -5.742 -8.109 -1.541 1 89.12 94 ILE A O 1
ATOM 745 N N . PRO A 1 95 ? -7.672 -9.211 -1.058 1 91.19 95 PRO A N 1
ATOM 746 C CA . PRO A 1 95 ? -8.422 -8.305 -1.936 1 91.19 95 PRO A CA 1
ATOM 747 C C . PRO A 1 95 ? -8.531 -6.895 -1.369 1 91.19 95 PRO A C 1
ATOM 749 O O . PRO A 1 95 ? -8.898 -6.719 -0.204 1 91.19 95 PRO A O 1
ATOM 752 N N . GLN A 1 96 ? -8.18 -5.977 -2.137 1 88.94 96 GLN A N 1
ATOM 753 C CA . GLN A 1 96 ? -8.18 -4.586 -1.696 1 88.94 96 GLN A CA 1
ATOM 754 C C . GLN A 1 96 ? -8.906 -3.691 -2.699 1 88.94 96 GLN A C 1
ATOM 756 O O . GLN A 1 96 ? -8.266 -3.027 -3.52 1 88.94 96 GLN A O 1
ATOM 761 N N . ALA A 1 97 ? -10.148 -3.594 -2.572 1 91.25 97 ALA A N 1
ATOM 762 C CA . ALA A 1 97 ? -10.977 -2.822 -3.494 1 91.25 97 ALA A CA 1
ATOM 763 C C . ALA A 1 97 ? -10.648 -1.334 -3.41 1 91.25 97 ALA A C 1
ATOM 765 O O . ALA A 1 97 ? -10.773 -0.608 -4.398 1 91.25 97 ALA A O 1
ATOM 766 N N . THR A 1 98 ? -10.141 -0.901 -2.301 1 90.31 98 THR A N 1
ATOM 767 C CA . THR A 1 98 ? -9.938 0.525 -2.074 1 90.31 98 THR A CA 1
ATOM 768 C C . THR A 1 98 ? -8.773 1.043 -2.914 1 90.31 98 THR A C 1
ATOM 770 O O . THR A 1 98 ? -8.633 2.252 -3.113 1 90.31 98 THR A O 1
ATOM 773 N N . LEU A 1 99 ? -7.938 0.159 -3.451 1 89.56 99 LEU A N 1
ATOM 774 C CA . LEU A 1 99 ? -6.859 0.554 -4.352 1 89.56 99 LEU A CA 1
ATOM 775 C C . LEU A 1 99 ? -7.414 1.167 -5.629 1 89.56 99 LEU A C 1
ATOM 777 O O . LEU A 1 99 ? -6.703 1.879 -6.344 1 89.56 99 LEU A O 1
ATOM 781 N N . GLY A 1 100 ? -8.648 0.882 -5.926 1 90 100 GLY A N 1
ATOM 782 C CA . GLY A 1 100 ? -9.281 1.422 -7.121 1 90 100 GLY A CA 1
ATOM 783 C C . GLY A 1 100 ? -9.961 2.756 -6.887 1 90 100 GLY A C 1
ATOM 784 O O . GLY A 1 100 ? -10.625 3.287 -7.781 1 90 100 GLY A O 1
ATOM 785 N N . GLY A 1 101 ? -9.766 3.275 -5.781 1 90.94 101 GLY A N 1
ATOM 786 C CA . GLY A 1 101 ? -10.43 4.52 -5.43 1 90.94 101 GLY A CA 1
ATOM 787 C C . GLY A 1 101 ? -9.875 5.723 -6.168 1 90.94 101 GLY A C 1
ATOM 788 O O . GLY A 1 101 ? -8.664 5.812 -6.391 1 90.94 101 GLY A O 1
ATOM 789 N N . LYS A 1 102 ? -10.828 6.609 -6.469 1 90.75 102 LYS A N 1
ATOM 790 C CA . LYS A 1 102 ? -10.477 7.91 -7.031 1 90.75 102 LYS A CA 1
ATOM 791 C C . LYS A 1 102 ? -11.094 9.047 -6.215 1 90.75 102 LYS A C 1
ATOM 793 O O . LYS A 1 102 ? -12.242 8.961 -5.789 1 90.75 102 LYS A O 1
ATOM 798 N N . LEU A 1 103 ? -10.258 10 -6.082 1 90.94 103 LEU A N 1
ATOM 799 C CA . LEU A 1 103 ? -10.703 11.133 -5.277 1 90.94 103 LEU A CA 1
ATOM 800 C C . LEU A 1 103 ? -11.656 12.023 -6.074 1 90.94 103 LEU A C 1
ATOM 802 O O . LEU A 1 103 ? -11.328 12.445 -7.184 1 90.94 103 LEU A O 1
ATOM 806 N N . LYS A 1 104 ? -12.805 12.266 -5.586 1 94.06 104 LYS A N 1
ATOM 807 C CA . LYS A 1 104 ? -13.766 13.273 -6.027 1 94.06 104 LYS A CA 1
ATOM 808 C C . LYS A 1 104 ? -14.18 14.18 -4.871 1 94.06 104 LYS A C 1
ATOM 810 O O . LYS A 1 104 ? -14.961 13.773 -4.008 1 94.06 104 LYS A O 1
ATOM 815 N N . GLY A 1 105 ? -13.633 15.461 -4.961 1 94.12 105 GLY A N 1
ATOM 816 C CA . GLY A 1 105 ? -13.766 16.281 -3.766 1 94.12 105 GLY A CA 1
ATOM 817 C C . GLY A 1 105 ? -13.008 15.719 -2.576 1 94.12 105 GLY A C 1
ATOM 818 O O . GLY A 1 105 ? -11.797 15.523 -2.641 1 94.12 105 GLY A O 1
ATOM 819 N N . ARG A 1 106 ? -13.781 15.461 -1.494 1 94.62 106 ARG A N 1
ATOM 820 C CA . ARG A 1 106 ? -13.148 14.922 -0.295 1 94.62 106 ARG A CA 1
ATOM 821 C C . ARG A 1 106 ? -13.508 13.453 -0.109 1 94.62 106 ARG A C 1
ATOM 823 O O . ARG A 1 106 ? -13.211 12.859 0.935 1 94.62 106 ARG A O 1
ATOM 830 N N . LYS A 1 107 ? -14.117 12.922 -1.094 1 94.25 107 LYS A N 1
ATOM 831 C CA . LYS A 1 107 ? -14.578 11.539 -0.97 1 94.25 107 LYS A CA 1
ATOM 832 C C . LYS A 1 107 ? -13.953 10.656 -2.047 1 94.25 107 LYS A C 1
ATOM 834 O O . LYS A 1 107 ? -13.633 11.133 -3.141 1 94.25 107 LYS A O 1
ATOM 839 N N . MET A 1 108 ? -13.82 9.406 -1.686 1 91.25 108 MET A N 1
ATOM 840 C CA . MET A 1 108 ? -13.344 8.422 -2.648 1 91.25 108 MET A CA 1
ATOM 841 C C . MET A 1 108 ? -14.508 7.781 -3.4 1 91.25 108 MET A C 1
ATOM 843 O O . MET A 1 108 ? -15.547 7.492 -2.809 1 91.25 108 MET A O 1
ATOM 847 N N . GLN A 1 109 ? -14.266 7.656 -4.711 1 94.81 109 GLN A N 1
ATOM 848 C CA . GLN A 1 109 ? -15.203 6.926 -5.551 1 94.81 109 GLN A CA 1
ATOM 849 C C . GLN A 1 109 ? -14.539 5.711 -6.191 1 94.81 109 GLN A C 1
ATOM 851 O O . GLN A 1 109 ? -13.344 5.734 -6.488 1 94.81 109 GLN A O 1
ATOM 856 N N . TYR A 1 110 ? -15.344 4.68 -6.457 1 93.94 110 TYR A N 1
ATOM 857 C CA . TYR A 1 110 ? -14.781 3.406 -6.895 1 93.94 110 TYR A CA 1
ATOM 858 C C . TYR A 1 110 ? -15.406 2.957 -8.211 1 93.94 110 TYR A C 1
ATOM 860 O O . TYR A 1 110 ? -15.656 1.766 -8.406 1 93.94 110 TYR A O 1
ATOM 868 N N . HIS A 1 111 ? -15.477 3.828 -9.102 1 94.94 111 HIS A N 1
ATOM 869 C CA . HIS A 1 111 ? -16.188 3.572 -10.352 1 94.94 111 HIS A CA 1
ATOM 870 C C . HIS A 1 111 ? -15.359 2.713 -11.297 1 94.94 111 HIS A C 1
ATOM 872 O O . HIS A 1 111 ? -15.891 2.109 -12.227 1 94.94 111 HIS A O 1
ATOM 878 N N . THR A 1 112 ? -14.156 2.66 -11.133 1 93.19 112 THR A N 1
ATOM 879 C CA . THR A 1 112 ? -13.305 1.928 -12.062 1 93.19 112 THR A CA 1
ATOM 880 C C . THR A 1 112 ? -13.203 0.459 -11.656 1 93.19 112 THR A C 1
ATOM 882 O O . THR A 1 112 ? -12.711 -0.369 -12.43 1 93.19 112 THR A O 1
ATOM 885 N N . ASN A 1 113 ? -13.656 0.124 -10.477 1 94.38 113 ASN A N 1
ATOM 886 C CA . ASN A 1 113 ? -13.57 -1.251 -9.992 1 94.38 113 ASN A CA 1
ATOM 887 C C . ASN A 1 113 ? -14.438 -2.191 -10.828 1 94.38 113 ASN A C 1
ATOM 889 O O . ASN A 1 113 ? -15.492 -1.798 -11.32 1 94.38 113 ASN A O 1
ATOM 893 N N . ILE A 1 114 ? -14.047 -3.309 -10.938 1 95.44 114 ILE A N 1
ATOM 894 C CA . ILE A 1 114 ? -14.789 -4.363 -11.617 1 95.44 114 ILE A CA 1
ATOM 895 C C . ILE A 1 114 ? -16.031 -4.73 -10.805 1 95.44 114 ILE A C 1
ATOM 897 O O . ILE A 1 114 ? -16.078 -4.48 -9.602 1 95.44 114 ILE A O 1
ATOM 901 N N . GLU A 1 115 ? -16.969 -5.332 -11.5 1 95.75 115 GLU A N 1
ATOM 902 C CA . GLU A 1 115 ? -18.172 -5.809 -10.805 1 95.75 115 GLU A CA 1
ATOM 903 C C . GLU A 1 115 ? -17.828 -6.918 -9.812 1 95.75 115 GLU A C 1
ATOM 905 O O . GLU A 1 115 ? -16.906 -7.711 -10.055 1 95.75 115 GLU A O 1
ATOM 910 N N . LYS A 1 116 ? -18.625 -7.023 -8.773 1 94.94 116 LYS A N 1
ATOM 911 C CA . LYS A 1 116 ? -18.328 -7.895 -7.641 1 94.94 116 LYS A CA 1
ATOM 912 C C . LYS A 1 116 ? -18.172 -9.344 -8.086 1 94.94 116 LYS A C 1
ATOM 914 O O . LYS A 1 116 ? -17.203 -10.016 -7.734 1 94.94 116 LYS A O 1
ATOM 919 N N . GLU A 1 117 ? -19.141 -9.844 -8.844 1 95.94 117 GLU A N 1
ATOM 920 C CA . GLU A 1 117 ? -19.141 -11.242 -9.25 1 95.94 117 GLU A CA 1
ATOM 921 C C . GLU A 1 117 ? -17.938 -11.578 -10.117 1 95.94 117 GLU A C 1
ATOM 923 O O . GLU A 1 117 ? -17.234 -12.562 -9.867 1 95.94 117 GLU A O 1
ATOM 928 N N . LYS A 1 118 ? -17.719 -10.734 -11.102 1 96.12 118 LYS A N 1
ATOM 929 C CA . LYS A 1 118 ? -16.578 -10.953 -11.977 1 96.12 118 LYS A CA 1
ATOM 930 C C . LYS A 1 118 ? -15.266 -10.812 -11.203 1 96.12 118 LYS A C 1
ATOM 932 O O . LYS A 1 118 ? -14.312 -11.562 -11.445 1 96.12 118 LYS A O 1
ATOM 937 N N . GLY A 1 119 ? -15.195 -9.812 -10.352 1 95.94 119 GLY A N 1
ATOM 938 C CA . GLY A 1 119 ? -14.023 -9.648 -9.508 1 95.94 119 GLY A CA 1
ATOM 939 C C . GLY A 1 119 ? -13.727 -10.867 -8.656 1 95.94 1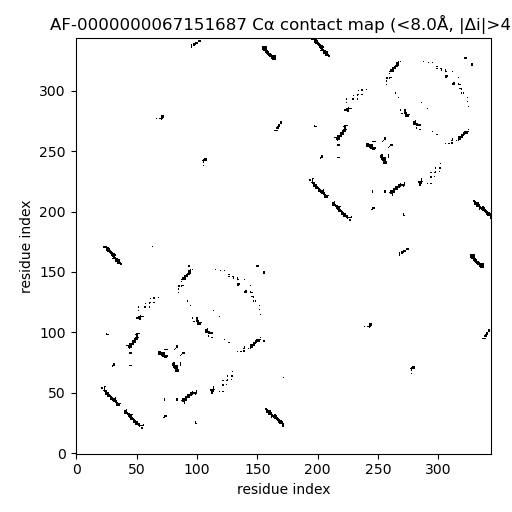19 GLY A C 1
ATOM 940 O O . GLY A 1 119 ? -12.57 -11.266 -8.516 1 95.94 119 GLY A O 1
ATOM 941 N N . MET A 1 120 ? -14.742 -11.414 -8.117 1 96.56 120 MET A N 1
ATOM 942 C CA . MET A 1 120 ? -14.594 -12.617 -7.297 1 96.56 120 MET A CA 1
ATOM 943 C C . MET A 1 120 ? -14.047 -13.773 -8.125 1 96.56 120 MET A C 1
ATOM 945 O O . MET A 1 120 ? -13.195 -14.531 -7.656 1 96.56 120 MET A O 1
ATOM 949 N N . GLU A 1 121 ? -14.578 -13.93 -9.281 1 97.31 121 GLU A N 1
ATOM 950 C CA . GLU A 1 121 ? -14.109 -14.977 -10.188 1 97.31 121 GLU A CA 1
ATOM 951 C C . GLU A 1 121 ? -12.625 -14.812 -10.5 1 97.31 121 GLU A C 1
ATOM 953 O O . GLU A 1 121 ? -11.852 -15.773 -10.414 1 97.31 121 GLU A O 1
ATOM 958 N N . LEU A 1 122 ? -12.266 -13.609 -10.906 1 96.75 122 LEU A N 1
ATOM 959 C CA . LEU A 1 122 ? -10.867 -13.336 -11.234 1 96.75 122 LEU A CA 1
ATOM 960 C C . LEU A 1 122 ? -9.977 -13.531 -10.016 1 96.75 122 LEU A C 1
ATOM 962 O O . LEU A 1 122 ? -8.867 -14.062 -10.133 1 96.75 122 LEU A O 1
ATOM 966 N N . TYR A 1 123 ? -10.516 -13.148 -8.922 1 96.44 123 TYR A N 1
ATOM 967 C CA . TYR A 1 123 ? -9.773 -13.312 -7.672 1 96.44 123 TYR A CA 1
ATOM 968 C C . TYR A 1 123 ? -9.531 -14.789 -7.371 1 96.44 123 TYR A C 1
ATOM 970 O O . TYR A 1 123 ? -8.406 -15.18 -7.031 1 96.44 123 TYR A O 1
ATOM 978 N N . SER A 1 124 ? -10.5 -15.523 -7.48 1 97.69 124 SER A N 1
ATOM 979 C CA . SER A 1 124 ? -10.383 -16.953 -7.246 1 97.69 124 SER A CA 1
ATOM 980 C C . SER A 1 124 ? -9.375 -17.594 -8.203 1 97.69 124 SER A C 1
ATOM 982 O O . SER A 1 124 ? -8.555 -18.406 -7.785 1 97.69 124 SER A O 1
ATOM 984 N N . GLN A 1 125 ? -9.523 -17.25 -9.422 1 97.75 125 GLN A N 1
ATOM 985 C CA . GLN A 1 125 ? -8.57 -17.75 -10.406 1 97.75 125 GLN A CA 1
ATOM 986 C C . GLN A 1 125 ? -7.141 -17.344 -10.039 1 97.75 125 GLN A C 1
ATOM 988 O O . GLN A 1 125 ? -6.215 -18.141 -10.156 1 97.75 125 GLN A O 1
ATOM 993 N N . PHE A 1 126 ? -6.977 -16.094 -9.703 1 96.88 126 PHE A N 1
ATOM 994 C CA . PHE A 1 126 ? -5.676 -15.562 -9.32 1 96.88 126 PHE A CA 1
ATOM 995 C C . PHE A 1 126 ? -5.082 -16.375 -8.172 1 96.88 126 PHE A C 1
ATOM 997 O O . PHE A 1 126 ? -3.928 -16.797 -8.234 1 96.88 126 PHE A O 1
ATOM 1004 N N . VAL A 1 127 ? -5.836 -16.578 -7.105 1 97 127 VAL A N 1
ATOM 1005 C CA . VAL A 1 127 ? -5.398 -17.328 -5.934 1 97 127 VAL A CA 1
ATOM 1006 C C . VAL A 1 127 ? -5.02 -18.75 -6.348 1 97 127 VAL A C 1
ATOM 1008 O O . VAL A 1 127 ? -3.941 -19.234 -6 1 97 127 VAL A O 1
ATOM 1011 N N . SER A 1 128 ? -5.891 -19.406 -7.105 1 98.25 128 SER A N 1
ATOM 1012 C CA . SER A 1 128 ? -5.672 -20.781 -7.527 1 98.25 128 SER A CA 1
ATOM 1013 C C . SER A 1 128 ? -4.391 -20.922 -8.344 1 98.25 128 SER A C 1
ATOM 1015 O O . SER A 1 128 ? -3.621 -21.859 -8.156 1 98.25 128 SER A O 1
ATOM 1017 N N . LEU A 1 129 ? -4.211 -20 -9.234 1 97.81 129 LEU A N 1
ATOM 1018 C CA . LEU A 1 129 ? -3.021 -20.047 -10.078 1 97.81 129 LEU A CA 1
ATOM 1019 C C . LEU A 1 129 ? -1.759 -19.812 -9.25 1 97.81 129 LEU A C 1
ATOM 1021 O O . LEU A 1 129 ? -0.73 -20.453 -9.5 1 97.81 129 LEU A O 1
ATOM 1025 N N . CYS A 1 130 ? -1.797 -18.875 -8.328 1 96.88 130 CYS A N 1
ATOM 1026 C CA . CYS A 1 130 ? -0.665 -18.688 -7.422 1 96.88 130 CYS A CA 1
ATOM 1027 C C . CYS A 1 130 ? -0.35 -19.969 -6.676 1 96.88 130 CYS A C 1
ATOM 1029 O O . CYS A 1 130 ? 0.813 -20.359 -6.562 1 96.88 130 CYS A O 1
ATOM 1031 N N . GLU A 1 131 ? -1.37 -20.641 -6.113 1 97.75 131 GLU A N 1
ATOM 1032 C CA . GLU A 1 131 ? -1.201 -21.891 -5.391 1 97.75 131 GLU A CA 1
ATOM 1033 C C . GLU A 1 131 ? -0.547 -22.953 -6.277 1 97.75 131 GLU A C 1
ATOM 1035 O O . GLU A 1 131 ? 0.381 -23.641 -5.848 1 97.75 131 GLU A O 1
ATOM 1040 N N . LYS A 1 132 ? -1.047 -23.047 -7.48 1 97.81 132 LYS A N 1
ATOM 1041 C CA . LYS A 1 132 ? -0.53 -24.047 -8.422 1 97.81 132 LYS A CA 1
ATOM 1042 C C . LYS A 1 132 ? 0.94 -23.781 -8.734 1 97.81 132 LYS A C 1
ATOM 1044 O O . LYS A 1 132 ? 1.753 -24.703 -8.734 1 97.81 132 LYS A O 1
ATOM 1049 N N . GLU A 1 133 ? 1.266 -22.516 -8.992 1 96.94 133 GLU A N 1
ATOM 1050 C CA . GLU A 1 133 ? 2.637 -22.156 -9.352 1 96.94 133 GLU A CA 1
ATOM 1051 C C . GLU A 1 133 ? 3.592 -22.422 -8.188 1 96.94 133 GLU A C 1
ATOM 1053 O O . GLU A 1 133 ? 4.703 -22.906 -8.391 1 96.94 133 GLU A O 1
A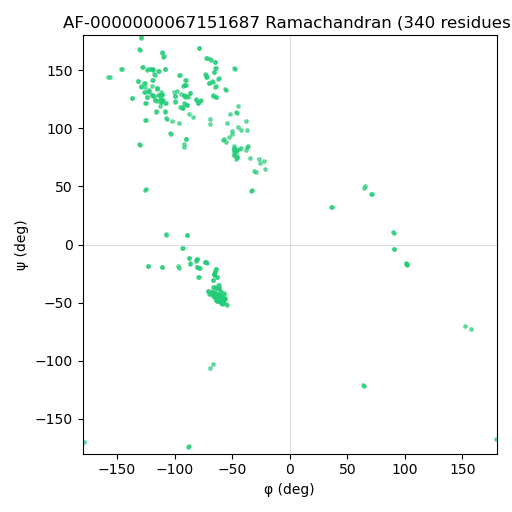TOM 1058 N N . LEU A 1 134 ? 3.223 -22.109 -6.984 1 95.88 134 LEU A N 1
ATOM 1059 C CA . LEU A 1 134 ? 4.066 -22.328 -5.816 1 95.88 134 LEU A CA 1
ATOM 1060 C C . LEU A 1 134 ? 4.246 -23.828 -5.555 1 95.88 134 LEU A C 1
ATOM 1062 O O . LEU A 1 134 ? 5.348 -24.266 -5.227 1 95.88 134 LEU A O 1
ATOM 1066 N N . ALA A 1 135 ? 3.186 -24.609 -5.703 1 95.81 135 ALA A N 1
ATOM 1067 C CA . ALA A 1 135 ? 3.23 -26.062 -5.48 1 95.81 135 ALA A CA 1
ATOM 1068 C C . ALA A 1 135 ? 4.109 -26.75 -6.52 1 95.81 135 ALA A C 1
ATOM 1070 O O . ALA A 1 135 ? 4.715 -27.781 -6.242 1 95.81 135 ALA A O 1
ATOM 1071 N N . ALA A 1 136 ? 4.145 -26.156 -7.727 1 96.12 136 ALA A N 1
ATOM 1072 C CA . ALA A 1 136 ? 4.891 -26.75 -8.828 1 96.12 136 ALA A CA 1
ATOM 1073 C C . ALA A 1 136 ? 6.379 -26.438 -8.719 1 96.12 136 ALA A C 1
ATOM 1075 O O . ALA A 1 136 ? 7.203 -27.078 -9.391 1 96.12 136 ALA A O 1
ATOM 1076 N N . ASN A 1 137 ? 6.715 -25.422 -7.957 1 96.31 137 ASN A N 1
ATOM 1077 C CA . ASN A 1 137 ? 8.117 -25.062 -7.766 1 96.31 137 ASN A CA 1
ATOM 1078 C C . ASN A 1 137 ? 8.797 -25.953 -6.738 1 96.31 137 ASN A C 1
ATOM 1080 O O . ASN A 1 137 ? 8.375 -26.031 -5.586 1 96.31 137 ASN A O 1
ATOM 1084 N N . PRO A 1 138 ? 9.891 -26.656 -7.109 1 95.81 138 PRO A N 1
ATOM 1085 C CA . PRO A 1 138 ? 10.523 -27.625 -6.215 1 95.81 138 PRO A CA 1
ATOM 1086 C C . PRO A 1 138 ? 11.039 -26.984 -4.926 1 95.81 138 PRO A C 1
ATOM 1088 O O . PRO A 1 138 ? 10.922 -27.578 -3.85 1 95.81 138 PRO A O 1
ATO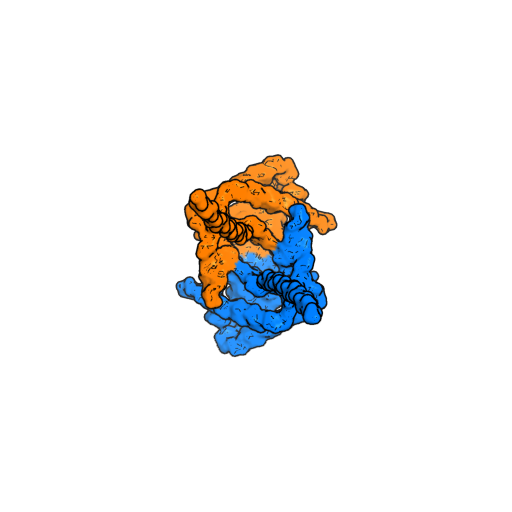M 1091 N N . LYS A 1 139 ? 11.648 -25.844 -5.027 1 94.25 139 LYS A N 1
ATOM 1092 C CA . LYS A 1 139 ? 12.141 -25.141 -3.838 1 94.25 139 LYS A CA 1
ATOM 1093 C C . LYS A 1 139 ? 11.008 -24.828 -2.869 1 94.25 139 LYS A C 1
ATOM 1095 O O . LYS A 1 139 ? 11.156 -25 -1.656 1 94.25 139 LYS A O 1
ATOM 1100 N N . CYS A 1 140 ? 9.953 -24.438 -3.369 1 93.94 140 CYS A N 1
ATOM 1101 C CA . CYS A 1 140 ? 8.789 -24.094 -2.559 1 93.94 140 CYS A CA 1
ATOM 1102 C C . CYS A 1 140 ? 8.18 -25.344 -1.933 1 93.94 140 CYS A C 1
ATOM 1104 O O . CYS A 1 140 ? 7.777 -25.328 -0.768 1 93.94 140 CYS A O 1
ATOM 1106 N N . MET A 1 141 ? 8.102 -26.344 -2.711 1 94.69 141 MET A N 1
ATOM 1107 C CA . MET A 1 141 ? 7.578 -27.609 -2.197 1 94.69 141 MET A CA 1
ATOM 1108 C C . MET A 1 141 ? 8.422 -28.125 -1.035 1 94.69 141 MET A C 1
ATOM 1110 O O . MET A 1 141 ? 7.891 -28.5 0.009 1 94.69 141 MET A O 1
ATOM 1114 N N . GLU A 1 142 ? 9.656 -28.109 -1.188 1 94.75 142 GLU A N 1
ATOM 1115 C CA . GLU A 1 142 ? 10.578 -28.594 -0.164 1 94.75 142 GLU A CA 1
ATOM 1116 C C . GLU A 1 142 ? 10.492 -27.734 1.101 1 94.75 142 GLU A C 1
ATOM 1118 O O . GLU A 1 142 ? 10.555 -28.266 2.213 1 94.75 142 GLU A O 1
ATOM 1123 N N . ALA A 1 143 ? 10.32 -26.469 0.91 1 90.81 143 ALA A N 1
ATOM 1124 C CA . ALA A 1 143 ? 10.297 -25.531 2.031 1 90.81 143 ALA A CA 1
ATOM 1125 C C . ALA A 1 143 ? 8.93 -25.516 2.709 1 90.81 143 ALA A C 1
ATOM 1127 O O . ALA A 1 143 ? 8.773 -24.969 3.799 1 90.81 143 ALA A O 1
ATOM 1128 N N . GLY A 1 144 ? 7.93 -26.078 2.057 1 91.06 144 GLY A N 1
ATOM 1129 C CA . GLY A 1 144 ? 6.586 -26.094 2.611 1 91.06 144 GLY A CA 1
ATOM 1130 C C . GLY A 1 144 ? 5.926 -24.719 2.6 1 91.06 144 GLY A C 1
ATOM 1131 O O . GLY A 1 144 ? 5.309 -24.312 3.588 1 91.06 144 GLY A O 1
ATOM 1132 N N . VAL A 1 145 ? 6.055 -24 1.513 1 88.69 145 VAL A N 1
ATOM 1133 C CA . VAL A 1 145 ? 5.5 -22.656 1.387 1 88.69 145 VAL A CA 1
ATOM 1134 C C . VAL A 1 145 ? 3.984 -22.719 1.236 1 88.69 145 VAL A C 1
ATOM 1136 O O . VAL A 1 145 ? 3.459 -23.672 0.64 1 88.69 145 VAL A O 1
ATOM 1139 N N . LEU A 1 146 ? 3.334 -21.734 1.766 1 88.88 146 LEU A N 1
ATOM 1140 C CA . LEU A 1 146 ? 1.877 -21.688 1.735 1 88.88 146 LEU A CA 1
ATOM 1141 C C . LEU A 1 146 ? 1.383 -20.391 1.087 1 88.88 146 LEU A C 1
ATOM 1143 O O . LEU A 1 146 ? 2.064 -19.375 1.141 1 88.88 146 LEU A O 1
ATOM 1147 N N . VAL A 1 147 ? 0.192 -20.562 0.473 1 91.94 147 VAL A N 1
ATOM 1148 C CA . VAL A 1 147 ? -0.587 -19.406 0.047 1 91.94 147 VAL A CA 1
ATOM 1149 C C . VAL A 1 147 ? -1.805 -19.234 0.954 1 91.94 147 VAL A C 1
ATOM 1151 O O . VAL A 1 147 ? -2.562 -20.188 1.167 1 91.94 147 VAL A O 1
ATOM 1154 N N . LYS A 1 148 ? -1.884 -18.141 1.539 1 90 148 LYS A N 1
ATOM 1155 C CA . LYS A 1 148 ? -3.088 -17.734 2.268 1 90 148 LYS A CA 1
ATOM 1156 C C . LYS A 1 148 ? -3.764 -16.547 1.604 1 90 148 LYS A C 1
ATOM 1158 O O . LYS A 1 148 ? -3.1 -15.727 0.964 1 90 148 LYS A O 1
ATOM 1163 N N . HIS A 1 149 ? -5.043 -16.531 1.766 1 90.88 149 HIS A N 1
ATOM 1164 C CA . HIS A 1 149 ? -5.746 -15.43 1.117 1 90.88 149 HIS A CA 1
ATOM 1165 C C . HIS A 1 149 ? -6.949 -14.984 1.939 1 90.88 149 HIS A C 1
ATOM 1167 O O . HIS A 1 149 ? -7.52 -15.773 2.693 1 90.88 149 HIS A O 1
ATOM 1173 N N . GLY A 1 150 ? -7.262 -13.711 1.799 1 89 150 GLY A N 1
ATOM 1174 C CA . GLY A 1 150 ? -8.484 -13.188 2.393 1 89 150 GLY A CA 1
ATOM 1175 C C . GLY A 1 150 ? -9.727 -13.516 1.588 1 89 150 GLY A C 1
ATOM 1176 O O . GLY A 1 150 ? -9.625 -14.008 0.463 1 89 150 GLY A O 1
ATOM 1177 N N . THR A 1 151 ? -10.828 -13.266 2.182 1 90.19 151 THR A N 1
ATOM 1178 C CA . THR A 1 151 ? -12.109 -13.477 1.511 1 90.19 151 THR A CA 1
ATOM 1179 C C . THR A 1 151 ? -12.508 -12.242 0.708 1 90.19 151 THR A C 1
ATOM 1181 O O . THR A 1 151 ? -12.523 -11.125 1.238 1 90.19 151 THR A O 1
ATOM 1184 N N . TYR A 1 152 ? -12.867 -12.469 -0.563 1 92.81 152 TYR A N 1
ATOM 1185 C CA . TYR A 1 152 ? -13.234 -11.367 -1.453 1 92.81 152 TYR A CA 1
ATOM 1186 C C . TYR A 1 152 ? -14.492 -10.664 -0.957 1 92.81 152 TYR A C 1
ATOM 1188 O O . TYR A 1 152 ? -15.5 -11.312 -0.664 1 92.81 152 TYR A O 1
ATOM 1196 N N . GLY A 1 153 ? -14.375 -9.344 -0.812 1 87.69 153 GLY A N 1
ATOM 1197 C CA . GLY A 1 153 ? -15.516 -8.539 -0.416 1 87.69 153 GLY A CA 1
ATOM 1198 C C . GLY A 1 153 ? -15.641 -8.383 1.088 1 87.69 153 GLY A C 1
ATOM 1199 O O . GLY A 1 153 ? -16.531 -7.672 1.571 1 87.69 153 GLY A O 1
ATOM 1200 N N . ASN A 1 154 ? -14.758 -9.047 1.842 1 82.69 154 ASN A N 1
ATOM 1201 C CA . ASN A 1 154 ? -14.836 -8.969 3.297 1 82.69 154 ASN A CA 1
ATOM 1202 C C . ASN A 1 154 ? -13.695 -8.133 3.875 1 82.69 154 ASN A C 1
ATOM 1204 O O . ASN A 1 154 ? -12.609 -8.078 3.297 1 82.69 154 ASN A O 1
ATOM 1208 N N . ARG A 1 155 ? -14.062 -7.547 5.027 1 78.56 155 ARG A N 1
ATOM 1209 C CA . ARG A 1 155 ? -13.008 -6.883 5.789 1 78.56 155 ARG A CA 1
ATOM 1210 C C . ARG A 1 155 ? -12.047 -7.898 6.395 1 78.56 155 ARG A C 1
ATOM 1212 O O . ARG A 1 155 ? -12.469 -8.953 6.863 1 78.56 155 ARG A O 1
ATOM 1219 N N . GLN A 1 156 ? -10.766 -7.512 6.309 1 74.12 156 GLN A N 1
ATOM 1220 C CA . GLN A 1 156 ? -9.734 -8.391 6.859 1 74.12 156 GLN A CA 1
ATOM 1221 C C . GLN A 1 156 ? -8.953 -7.688 7.969 1 74.12 156 GLN A C 1
ATOM 1223 O O . GLN A 1 156 ? -8.555 -6.531 7.816 1 74.12 156 GLN A O 1
ATOM 1228 N N . VAL A 1 157 ? -8.867 -8.367 9.094 1 74.12 157 VAL A N 1
ATOM 1229 C CA . VAL A 1 157 ? -7.992 -7.871 10.148 1 74.12 157 VAL A CA 1
ATOM 1230 C C . VAL A 1 157 ? -6.59 -8.445 9.969 1 74.12 157 VAL A C 1
ATOM 1232 O O . VAL A 1 157 ? -6.418 -9.664 9.883 1 74.12 157 VAL A O 1
ATOM 1235 N N . LEU A 1 158 ? -5.652 -7.516 9.797 1 76.31 158 LEU A N 1
ATOM 1236 C CA . LEU A 1 158 ? -4.285 -7.945 9.516 1 76.31 158 LEU A CA 1
ATOM 1237 C C . LEU A 1 158 ? -3.32 -7.406 10.562 1 76.31 158 LEU A C 1
ATOM 1239 O O . LEU A 1 158 ? -3.428 -6.25 10.977 1 76.31 158 LEU A O 1
ATOM 1243 N N . LYS A 1 159 ? -2.518 -8.305 11.055 1 78.56 159 LYS A N 1
ATOM 1244 C CA . LYS A 1 159 ? -1.345 -7.898 11.82 1 78.56 159 LYS A CA 1
ATOM 1245 C C . LYS A 1 159 ? -0.06 -8.133 11.039 1 78.56 159 LYS A C 1
ATOM 1247 O O . LYS A 1 159 ? 0.23 -9.266 10.641 1 78.56 159 LYS A O 1
ATOM 1252 N N . LEU A 1 160 ? 0.574 -7.016 10.727 1 77.12 160 LEU A N 1
ATOM 1253 C CA . LEU A 1 160 ? 1.778 -7.078 9.906 1 77.12 160 LEU A CA 1
ATOM 1254 C C . LEU A 1 160 ? 2.988 -6.555 10.68 1 77.12 160 LEU A C 1
ATOM 1256 O O . LEU A 1 160 ? 2.934 -5.477 11.266 1 77.12 160 LEU A O 1
ATOM 1260 N N . ASP A 1 161 ? 3.959 -7.43 10.727 1 78.25 161 ASP A N 1
ATOM 1261 C CA . ASP A 1 161 ? 5.281 -7.027 11.195 1 78.25 161 ASP A CA 1
ATOM 1262 C C . ASP A 1 161 ? 6.27 -6.938 10.039 1 78.25 161 ASP A C 1
ATOM 1264 O O . ASP A 1 161 ? 6.609 -7.953 9.422 1 78.25 161 ASP A O 1
ATOM 1268 N N . THR A 1 162 ? 6.637 -5.691 9.688 1 75.25 162 THR A N 1
ATOM 1269 C CA . THR A 1 162 ? 7.453 -5.504 8.492 1 75.25 162 THR A CA 1
ATOM 1270 C C . THR A 1 162 ? 8.828 -4.953 8.859 1 75.25 162 THR A C 1
ATOM 1272 O O . THR A 1 162 ? 8.961 -4.148 9.781 1 75.25 162 THR A O 1
ATOM 1275 N N . ASN A 1 163 ? 9.836 -5.555 8.242 1 73.06 163 ASN A N 1
ATOM 1276 C CA . ASN A 1 163 ? 11.164 -4.949 8.242 1 73.06 163 ASN A CA 1
ATOM 1277 C C . ASN A 1 163 ? 11.375 -4.062 7.016 1 73.06 163 ASN A C 1
ATOM 1279 O O . ASN A 1 163 ? 11.812 -4.539 5.969 1 73.06 163 ASN A O 1
ATOM 1283 N N . GLY A 1 164 ? 11.016 -2.945 6.957 1 61.5 164 GLY A N 1
ATOM 1284 C CA . GLY A 1 164 ? 11.086 -2.039 5.824 1 61.5 164 GLY A CA 1
ATOM 1285 C C . GLY A 1 164 ? 10.086 -0.897 5.906 1 61.5 164 GLY A C 1
ATOM 1286 O O . GLY A 1 164 ? 10.453 0.228 6.254 1 61.5 164 GLY A O 1
ATOM 1287 N N . PRO A 1 165 ? 8.719 -1.284 5.68 1 63.69 165 PRO A N 1
ATOM 1288 C CA . PRO A 1 165 ? 8.211 -2.088 4.566 1 63.69 165 PRO A CA 1
ATOM 1289 C C . PRO A 1 165 ? 8.734 -1.612 3.211 1 63.69 165 PRO A C 1
ATOM 1291 O O . PRO A 1 165 ? 9.148 -0.459 3.076 1 63.69 165 PRO A O 1
ATOM 1294 N N . TYR A 1 166 ? 8.844 -2.553 2.26 1 79.94 166 TYR A N 1
ATOM 1295 C CA . TYR A 1 166 ? 9.039 -2.273 0.841 1 79.94 166 TYR A CA 1
ATOM 1296 C C . TYR A 1 166 ? 7.746 -2.471 0.062 1 79.94 166 TYR A C 1
ATOM 1298 O O . TYR A 1 166 ? 7.332 -3.604 -0.193 1 79.94 166 TYR A O 1
ATOM 1306 N N . THR A 1 167 ? 7.035 -1.381 -0.147 1 84.62 167 THR A N 1
ATOM 1307 C CA . THR A 1 167 ? 5.766 -1.433 -0.858 1 84.62 167 THR A CA 1
ATOM 1308 C C . THR A 1 167 ? 5.941 -1.002 -2.312 1 84.62 167 THR A C 1
ATOM 1310 O O . THR A 1 167 ? 6.473 0.075 -2.586 1 84.62 167 THR A O 1
ATOM 1313 N N . HIS A 1 168 ? 5.559 -1.87 -3.168 1 90 168 HIS A N 1
ATOM 1314 C CA . HIS A 1 168 ? 5.648 -1.592 -4.598 1 90 168 HIS A CA 1
ATOM 1315 C C . HIS A 1 168 ? 4.27 -1.602 -5.25 1 90 168 HIS A C 1
ATOM 1317 O O . HIS A 1 168 ? 3.396 -2.379 -4.855 1 90 168 HIS A O 1
ATOM 1323 N N . LEU A 1 169 ? 4.164 -0.768 -6.23 1 87.88 169 LEU A N 1
ATOM 1324 C CA . LEU A 1 169 ? 2.945 -0.7 -7.027 1 87.88 169 LEU A CA 1
ATOM 1325 C C . LEU A 1 169 ? 3.195 -1.199 -8.445 1 87.88 169 LEU A C 1
ATOM 1327 O O . LEU A 1 169 ? 4.156 -0.778 -9.094 1 87.88 169 LEU A O 1
ATOM 1331 N N . VAL A 1 170 ? 2.377 -2.107 -8.875 1 89.12 170 VAL A N 1
ATOM 1332 C CA . VAL A 1 170 ? 2.436 -2.584 -10.25 1 89.12 170 VAL A CA 1
ATOM 1333 C C . VAL A 1 170 ? 1.044 -2.527 -10.875 1 89.12 170 VAL A C 1
ATOM 1335 O O . VAL A 1 170 ? 0.058 -2.926 -10.25 1 89.12 170 VAL A O 1
ATOM 1338 N N . GLU A 1 171 ? 1.045 -2.043 -12.062 1 86.44 171 GLU A N 1
ATOM 1339 C CA . GLU A 1 171 ? -0.205 -1.946 -12.812 1 86.44 171 GLU A CA 1
ATOM 1340 C C . GLU A 1 171 ? -0.149 -2.775 -14.086 1 86.44 171 GLU A C 1
ATOM 1342 O O . GLU A 1 171 ? 0.911 -2.904 -14.703 1 86.44 171 GLU A O 1
ATOM 1347 N N . PHE A 1 172 ? -1.288 -3.367 -14.328 1 87.19 172 PHE A N 1
ATOM 1348 C CA . PHE A 1 172 ? -1.383 -4.188 -15.531 1 87.19 172 PHE A CA 1
ATOM 1349 C C . PHE A 1 172 ? -2.475 -3.668 -16.453 1 87.19 172 PHE A C 1
ATOM 1351 O O . PHE A 1 172 ? -3.467 -3.098 -16 1 87.19 172 PHE A O 1
ATOM 1358 N N . SER B 1 1 ? 7.285 44.906 -63.344 1 24.97 1 SER B N 1
ATOM 1359 C CA . SER B 1 1 ? 6.594 44.906 -62.062 1 24.97 1 SER B CA 1
ATOM 1360 C C . SER B 1 1 ? 6.562 43.5 -61.469 1 24.97 1 SER B C 1
ATOM 1362 O O . SER B 1 1 ? 6.168 42.531 -62.125 1 24.97 1 SER B O 1
ATOM 1364 N N . ARG B 1 2 ? 7.406 43.219 -60.438 1 30.16 2 ARG B N 1
ATOM 1365 C CA . ARG B 1 2 ? 8.031 42.062 -59.812 1 30.16 2 ARG B CA 1
ATOM 1366 C C . ARG B 1 2 ? 6.996 41.219 -59.094 1 30.16 2 ARG B C 1
ATOM 1368 O O . ARG B 1 2 ? 6.125 41.719 -58.406 1 30.16 2 ARG B O 1
ATOM 1375 N N . PRO B 1 3 ? 6.664 40.031 -59.656 1 31.91 3 PRO B N 1
ATOM 1376 C CA . PRO B 1 3 ? 5.734 39.031 -59.094 1 31.91 3 PRO B CA 1
ATOM 1377 C C . PRO B 1 3 ? 5.938 38.781 -57.625 1 31.91 3 PRO B C 1
ATOM 1379 O O . PRO B 1 3 ? 7.043 38.969 -57.094 1 31.91 3 PRO B O 1
ATOM 1382 N N . SER B 1 4 ? 4.855 39.062 -56.781 1 30.77 4 SER B N 1
ATOM 1383 C CA . SER B 1 4 ? 4.625 39 -55.344 1 30.77 4 SER B CA 1
ATOM 1384 C C . SER B 1 4 ? 4.996 37.625 -54.781 1 30.77 4 SER B C 1
ATOM 1386 O O . SER B 1 4 ? 4.711 36.594 -55.406 1 30.77 4 SER B O 1
ATOM 1388 N N . THR B 1 5 ? 6.016 37.562 -54 1 27.55 5 THR B N 1
ATOM 1389 C CA . THR B 1 5 ? 6.703 36.531 -53.219 1 27.55 5 THR B CA 1
ATOM 1390 C C . THR B 1 5 ? 5.738 35.875 -52.25 1 27.55 5 THR B C 1
ATOM 1392 O O . THR B 1 5 ? 5.07 36.531 -51.469 1 27.55 5 THR B O 1
ATOM 1395 N N . ALA B 1 6 ? 5.078 34.75 -52.719 1 28.08 6 ALA B N 1
ATOM 1396 C CA . ALA B 1 6 ? 4.285 33.812 -51.938 1 28.08 6 ALA B CA 1
ATOM 1397 C C . ALA B 1 6 ? 4.973 33.5 -50.625 1 28.08 6 ALA B C 1
ATOM 1399 O O . ALA B 1 6 ? 6.09 32.969 -50.594 1 28.08 6 ALA B O 1
ATOM 1400 N N . ARG B 1 7 ? 4.809 34.375 -49.562 1 23.47 7 ARG B N 1
ATOM 1401 C CA . ARG B 1 7 ? 5.27 34.062 -48.219 1 23.47 7 ARG B CA 1
ATOM 1402 C C . ARG B 1 7 ? 4.703 32.75 -47.719 1 23.47 7 ARG B C 1
ATOM 1404 O O . ARG B 1 7 ? 3.484 32.562 -47.688 1 23.47 7 ARG B O 1
ATOM 1411 N N . ARG B 1 8 ? 5.383 31.594 -48 1 25.55 8 ARG B N 1
ATOM 1412 C CA . ARG B 1 8 ? 5.156 30.281 -47.406 1 25.55 8 ARG B CA 1
ATOM 1413 C C . ARG B 1 8 ? 5.016 30.375 -45.906 1 25.55 8 ARG B C 1
ATOM 1415 O O . ARG B 1 8 ? 5.938 30.828 -45.219 1 25.55 8 ARG B O 1
ATOM 1422 N N . LEU B 1 9 ? 3.836 30.859 -45.438 1 25.28 9 LEU B N 1
ATOM 1423 C CA . LEU B 1 9 ? 3.547 30.812 -44.031 1 25.28 9 LEU B CA 1
ATOM 1424 C C . LEU B 1 9 ? 3.838 29.422 -43.438 1 25.28 9 LEU B C 1
ATOM 1426 O O . LEU B 1 9 ? 3.32 28.422 -43.938 1 25.28 9 LEU B O 1
ATOM 1430 N N . SER B 1 10 ? 5.121 29.172 -43.125 1 26.31 10 SER B N 1
ATOM 1431 C CA . SER B 1 10 ? 5.551 28.031 -42.344 1 26.31 10 SER B CA 1
ATOM 1432 C C . SER B 1 10 ? 4.664 27.859 -41.094 1 26.31 10 SER B C 1
ATOM 1434 O O . SER B 1 10 ? 4.523 28.781 -40.281 1 26.31 10 SER B O 1
ATOM 1436 N N . GLY B 1 11 ? 3.465 27.391 -41.312 1 26.41 11 GLY B N 1
ATOM 1437 C CA . GLY B 1 11 ? 2.629 27.062 -40.156 1 26.41 11 GLY B CA 1
ATOM 1438 C C . GLY B 1 11 ? 3.352 26.234 -39.125 1 26.41 11 GLY B C 1
ATOM 1439 O O . GLY B 1 11 ? 3.869 25.156 -39.406 1 26.41 11 GLY B O 1
ATOM 1440 N N . ARG B 1 12 ? 4.141 26.875 -38.156 1 26.22 12 ARG B N 1
ATOM 1441 C CA . ARG B 1 12 ? 4.684 26.219 -36.969 1 26.22 12 ARG B CA 1
ATOM 1442 C C . ARG B 1 12 ? 3.619 25.375 -36.25 1 26.22 12 ARG B C 1
ATOM 1444 O O . ARG B 1 12 ? 2.586 25.891 -35.844 1 26.22 12 ARG B O 1
ATOM 1451 N N . ARG B 1 13 ? 3.383 24.172 -36.75 1 27 13 ARG B N 1
ATOM 1452 C CA . ARG B 1 13 ? 2.656 23.203 -35.938 1 27 13 ARG B CA 1
ATOM 1453 C C . ARG B 1 13 ? 3.191 23.172 -34.5 1 27 13 ARG B C 1
ATOM 1455 O O . ARG B 1 13 ? 4.359 22.859 -34.281 1 27 13 ARG B O 1
ATOM 1462 N N . HIS B 1 14 ? 2.873 24.172 -33.656 1 26.84 14 HIS B N 1
ATOM 1463 C CA . HIS B 1 14 ? 3.141 23.984 -32.25 1 26.84 14 HIS B CA 1
ATOM 1464 C C . HIS B 1 14 ? 2.613 22.625 -31.75 1 26.84 14 HIS B C 1
ATOM 1466 O O . HIS B 1 14 ? 1.422 22.344 -31.891 1 26.84 14 HIS B O 1
ATOM 1472 N N . PHE B 1 15 ? 3.297 21.562 -32.031 1 29.08 15 PHE B N 1
ATOM 1473 C CA . PHE B 1 15 ? 3.094 20.344 -31.281 1 29.08 15 PHE B CA 1
ATOM 1474 C C . PHE B 1 15 ? 2.867 20.656 -29.797 1 29.08 15 PHE B C 1
ATOM 1476 O O . PHE B 1 15 ? 3.695 21.312 -29.172 1 29.08 15 PHE B O 1
ATOM 1483 N N . THR B 1 16 ? 1.682 21.031 -29.406 1 27.56 16 THR B N 1
ATOM 1484 C CA . THR B 1 16 ? 1.251 21.047 -28.016 1 27.56 16 THR B CA 1
ATOM 1485 C C . THR B 1 16 ? 1.823 19.844 -27.266 1 27.56 16 THR B C 1
ATOM 1487 O O . THR B 1 16 ? 1.87 18.734 -27.797 1 27.56 16 THR B O 1
ATOM 1490 N N . ASP B 1 17 ? 2.777 20.094 -26.453 1 30.28 17 ASP B N 1
ATOM 1491 C CA . ASP B 1 17 ? 3.434 19.375 -25.359 1 30.28 17 ASP B CA 1
ATOM 1492 C C . ASP B 1 17 ? 2.436 18.531 -24.578 1 30.28 17 ASP B C 1
ATOM 1494 O O . ASP B 1 17 ? 1.366 19 -24.203 1 30.28 17 ASP B O 1
ATOM 1498 N N . ASN B 1 18 ? 2.129 17.312 -25.016 1 33.41 18 ASN B N 1
ATOM 1499 C CA . ASN B 1 18 ? 1.622 16.203 -24.219 1 33.41 18 ASN B CA 1
ATOM 1500 C C . ASN B 1 18 ? 1.951 16.359 -22.75 1 33.41 18 ASN B C 1
ATOM 1502 O O . ASN B 1 18 ? 3.105 16.219 -22.344 1 33.41 18 ASN B O 1
ATOM 1506 N N . SER B 1 19 ? 1.423 17.359 -22.062 1 34.84 19 SER B N 1
ATOM 1507 C CA . SER B 1 19 ? 1.389 17.547 -20.609 1 34.84 19 SER B CA 1
ATOM 1508 C C . SER B 1 19 ? 1.267 16.219 -19.875 1 34.84 19 SER B C 1
ATOM 1510 O O . SER B 1 19 ? 0.183 15.641 -19.812 1 34.84 19 SER B O 1
ATOM 1512 N N . LYS B 1 20 ? 1.966 15.289 -20.203 1 37.66 20 LYS B N 1
ATOM 1513 C CA . LYS B 1 20 ? 2.182 14.141 -19.328 1 37.66 20 LYS B CA 1
ATOM 1514 C C . LYS B 1 20 ? 2.004 14.516 -17.859 1 37.66 20 LYS B C 1
ATOM 1516 O O . LYS B 1 20 ? 2.785 15.305 -17.328 1 37.66 20 LYS B O 1
ATOM 1521 N N . SER B 1 21 ? 0.864 14.805 -17.328 1 42.41 21 SER B N 1
ATOM 1522 C CA . SER B 1 21 ? 0.583 14.992 -15.906 1 42.41 21 SER B CA 1
ATOM 1523 C C . SER B 1 21 ? 1.518 14.156 -15.039 1 42.41 21 SER B C 1
ATOM 1525 O O . SER B 1 21 ? 1.413 12.93 -15.016 1 42.41 21 SER B O 1
ATOM 1527 N N . THR B 1 22 ? 2.729 14.414 -15.109 1 47.91 22 THR B N 1
ATOM 1528 C CA . THR B 1 22 ? 3.861 13.836 -14.391 1 47.91 22 THR B CA 1
ATOM 1529 C C . THR B 1 22 ? 3.529 13.648 -12.914 1 47.91 22 THR B C 1
ATOM 1531 O O . THR B 1 22 ? 3.057 14.578 -12.258 1 47.91 22 THR B O 1
ATOM 1534 N N . GLN B 1 23 ? 3.168 12.461 -12.609 1 57.72 23 GLN B N 1
ATOM 1535 C CA . GLN B 1 23 ? 3.039 12.086 -11.203 1 57.72 23 GLN B CA 1
ATOM 1536 C C . GLN B 1 23 ? 4.238 12.57 -10.398 1 57.72 23 GLN B C 1
ATOM 1538 O O . GLN B 1 23 ? 5.387 12.344 -10.789 1 57.72 23 GLN B O 1
ATOM 1543 N N . HIS B 1 24 ? 3.963 13.555 -9.453 1 70.81 24 HIS B N 1
ATOM 1544 C CA . HIS B 1 24 ? 5.039 14.156 -8.672 1 70.81 24 HIS B CA 1
ATOM 1545 C C . HIS B 1 24 ? 5.188 13.477 -7.316 1 70.81 24 HIS B C 1
ATOM 1547 O O . HIS B 1 24 ? 6.23 13.586 -6.672 1 70.81 24 HIS B O 1
ATOM 1553 N N . SER B 1 25 ? 4.145 12.859 -6.996 1 71.31 25 SER B N 1
ATOM 1554 C CA . SER B 1 25 ? 4.219 12.102 -5.75 1 71.31 25 SER B CA 1
ATOM 1555 C C . SER B 1 25 ? 3.197 10.969 -5.727 1 71.31 25 SER B C 1
ATOM 1557 O O . SER B 1 25 ? 2.176 11.039 -6.414 1 71.31 25 SER B O 1
ATOM 1559 N N . CYS B 1 26 ? 3.605 9.945 -5.156 1 73.44 26 CYS B N 1
ATOM 1560 C CA . CYS B 1 26 ? 2.705 8.82 -4.914 1 73.44 26 CYS B CA 1
ATOM 1561 C C . CYS B 1 26 ? 2.547 8.562 -3.42 1 73.44 26 CYS B C 1
ATOM 1563 O O . CYS B 1 26 ? 3.531 8.555 -2.68 1 73.44 26 CYS B O 1
ATOM 1565 N N . LEU B 1 27 ? 1.267 8.516 -3.061 1 72.44 27 LEU B N 1
ATOM 1566 C CA . LEU B 1 27 ? 0.959 8.32 -1.647 1 72.44 27 LEU B CA 1
ATOM 1567 C C . LEU B 1 27 ? 0.032 7.129 -1.45 1 72.44 27 LEU B C 1
ATOM 1569 O O . LEU B 1 27 ? -0.862 6.891 -2.266 1 72.44 27 LEU B O 1
ATOM 1573 N N . LEU B 1 28 ? 0.473 6.328 -0.507 1 70.62 28 LEU B N 1
ATOM 1574 C CA . LEU B 1 28 ? -0.401 5.25 -0.06 1 70.62 28 LEU B CA 1
ATOM 1575 C C . LEU B 1 28 ? -0.824 5.457 1.39 1 70.62 28 LEU B C 1
ATOM 1577 O O . LEU B 1 28 ? -0.008 5.844 2.23 1 70.62 28 LEU B O 1
ATOM 1581 N N . PHE B 1 29 ? -2.123 5.383 1.549 1 69.62 29 PHE B N 1
ATOM 1582 C CA . PHE B 1 29 ? -2.576 5.523 2.928 1 69.62 29 PHE B CA 1
ATOM 1583 C C . PHE B 1 29 ? -3.443 4.34 3.338 1 69.62 29 PHE B C 1
ATOM 1585 O O . PHE B 1 29 ? -4.203 3.809 2.525 1 69.62 29 PHE B O 1
ATOM 1592 N N . THR B 1 30 ? -3.109 3.9 4.531 1 67.62 30 THR B N 1
ATOM 1593 C CA . THR B 1 30 ? -3.91 2.861 5.168 1 67.62 30 THR B CA 1
ATOM 1594 C C . THR B 1 30 ? -4.656 3.418 6.379 1 67.62 30 THR B C 1
ATOM 1596 O O . THR B 1 30 ? -4.113 4.227 7.133 1 67.62 30 THR B O 1
ATOM 1599 N N . THR B 1 31 ? -5.969 3.107 6.418 1 61.91 31 THR B N 1
ATOM 1600 C CA . THR B 1 31 ? -6.789 3.594 7.52 1 61.91 31 THR B CA 1
ATOM 1601 C C . THR B 1 31 ? -7.207 2.445 8.43 1 61.91 31 THR B C 1
ATOM 1603 O O . THR B 1 31 ? -7.148 1.278 8.039 1 61.91 31 THR B O 1
ATOM 1606 N N . ASN B 1 32 ? -7.609 2.891 9.656 1 61.44 32 ASN B N 1
ATOM 1607 C CA . ASN B 1 32 ? -8.141 2.012 10.688 1 61.44 32 ASN B CA 1
ATOM 1608 C C . ASN B 1 32 ? -7.09 1.021 11.188 1 61.44 32 ASN B C 1
ATOM 1610 O O . ASN B 1 32 ? -7.312 -0.191 11.156 1 61.44 32 ASN B O 1
ATOM 1614 N N . VAL B 1 33 ? -6.012 1.661 11.492 1 60.69 33 VAL B N 1
ATOM 1615 C CA . VAL B 1 33 ? -4.867 0.829 11.852 1 60.69 33 VAL B CA 1
ATOM 1616 C C . VAL B 1 33 ? -4.43 1.142 13.281 1 60.69 33 VAL B C 1
ATOM 1618 O O . VAL B 1 33 ? -4.637 2.254 13.773 1 60.69 33 VAL B O 1
ATOM 1621 N N . ARG B 1 34 ? -4.18 0.085 13.945 1 63.22 34 ARG B N 1
ATOM 1622 C CA . ARG B 1 34 ? -3.34 0.21 15.133 1 63.22 34 ARG B CA 1
ATOM 1623 C C . ARG B 1 34 ? -1.881 -0.089 14.805 1 63.22 34 ARG B C 1
ATOM 1625 O O . ARG B 1 34 ? -1.58 -1.08 14.133 1 63.22 34 ARG B O 1
ATOM 1632 N N . ILE B 1 35 ? -1.07 0.96 15.031 1 62 35 ILE B N 1
ATOM 1633 C CA . ILE B 1 35 ? 0.319 0.829 14.609 1 62 35 ILE B CA 1
ATOM 1634 C C . ILE B 1 35 ? 1.236 0.853 15.828 1 62 35 ILE B C 1
ATOM 1636 O O . ILE B 1 35 ? 1.031 1.645 16.75 1 62 35 ILE B O 1
ATOM 1640 N N . ILE B 1 36 ? 2 -0.06 16.031 1 60.75 36 ILE B N 1
ATOM 1641 C CA . ILE B 1 36 ? 3.105 -0.032 16.984 1 60.75 36 ILE B CA 1
ATOM 1642 C C . ILE B 1 36 ? 4.422 0.193 16.234 1 60.75 36 ILE B C 1
ATOM 1644 O O . ILE B 1 36 ? 4.789 -0.598 15.359 1 60.75 36 ILE B O 1
ATOM 1648 N N . ILE B 1 37 ? 4.914 1.447 16.406 1 55.31 37 ILE B N 1
ATOM 1649 C CA . ILE B 1 37 ? 6.227 1.768 15.852 1 55.31 37 ILE B CA 1
ATOM 1650 C C . ILE B 1 37 ? 7.273 1.722 16.969 1 55.31 37 ILE B C 1
ATOM 1652 O O . ILE B 1 37 ? 7.199 2.484 17.922 1 55.31 37 ILE B O 1
ATOM 1656 N N . LEU B 1 38 ? 8.344 1.044 16.703 1 56.44 38 LEU B N 1
ATOM 1657 C CA . LEU B 1 38 ? 9.492 1.014 17.594 1 56.44 38 LEU B CA 1
ATOM 1658 C C . LEU B 1 38 ? 9.055 1.05 19.047 1 56.44 38 LEU B C 1
ATOM 1660 O O . LEU B 1 38 ? 9.648 1.763 19.859 1 56.44 38 LEU B O 1
ATOM 1664 N N . GLY B 1 39 ? 7.902 0.441 19.25 1 58.31 39 GLY B N 1
ATOM 1665 C CA . GLY B 1 39 ? 7.5 0.371 20.641 1 58.31 39 GLY B CA 1
ATOM 1666 C C . GLY B 1 39 ? 6.445 1.397 21.016 1 58.31 39 GLY B C 1
ATOM 1667 O O . GLY B 1 39 ? 5.918 1.38 22.125 1 58.31 39 GLY B O 1
ATOM 1668 N N . GLU B 1 40 ? 6.312 2.393 20.141 1 61.09 40 GLU B N 1
ATOM 1669 C CA . GLU B 1 40 ? 5.285 3.393 20.422 1 61.09 40 GLU B CA 1
ATOM 1670 C C . GLU B 1 40 ? 3.955 3.01 19.781 1 61.09 40 GLU B C 1
ATOM 1672 O O . GLU B 1 40 ? 3.912 2.607 18.625 1 61.09 40 GLU B O 1
ATOM 1677 N N . ARG B 1 41 ? 2.932 2.867 20.594 1 63.31 41 ARG B N 1
ATOM 1678 C CA . ARG B 1 41 ? 1.611 2.438 20.141 1 63.31 41 ARG B CA 1
ATOM 1679 C C . ARG B 1 41 ? 0.779 3.627 19.688 1 63.31 41 ARG B C 1
ATOM 1681 O O . ARG B 1 41 ? 0.729 4.66 20.359 1 63.31 41 ARG B O 1
ATOM 1688 N N . ILE B 1 42 ? 0.524 3.66 18.422 1 62.72 42 ILE B N 1
ATOM 1689 C CA . ILE B 1 42 ? -0.479 4.566 17.875 1 62.72 42 ILE B CA 1
ATOM 1690 C C . ILE B 1 42 ? -1.82 3.848 17.766 1 62.72 42 ILE B C 1
ATOM 1692 O O . ILE B 1 42 ? -1.893 2.734 17.234 1 62.72 42 ILE B O 1
ATOM 1696 N N . GLN B 1 43 ? -2.758 4.379 18.484 1 72.56 43 GLN B N 1
ATOM 1697 C CA . GLN B 1 43 ? -4.059 3.721 18.469 1 72.56 43 GLN B CA 1
ATOM 1698 C C . GLN B 1 43 ? -4.734 3.891 17.109 1 72.56 43 GLN B C 1
ATOM 1700 O O . GLN B 1 43 ? -4.121 3.635 16.062 1 72.56 43 GLN B O 1
ATOM 1705 N N . ARG B 1 44 ? -5.84 4.809 16.969 1 76.5 44 ARG B N 1
ATOM 1706 C CA . ARG B 1 44 ? -6.586 5.027 15.742 1 76.5 44 ARG B CA 1
ATOM 1707 C C . ARG B 1 44 ? -5.988 6.176 14.938 1 76.5 44 ARG B C 1
ATOM 1709 O O . ARG B 1 44 ? -5.641 7.219 15.492 1 76.5 44 ARG B O 1
ATOM 1716 N N . GLY B 1 45 ? -5.73 5.848 13.594 1 83 45 GLY B N 1
ATOM 1717 C CA . GLY B 1 45 ? -5.184 6.953 12.82 1 83 45 GLY B CA 1
ATOM 1718 C C . GLY B 1 45 ? -4.883 6.586 11.383 1 83 45 GLY B C 1
ATOM 1719 O O . GLY B 1 45 ? -5.434 5.617 10.852 1 83 45 GLY B O 1
ATOM 1720 N N . LEU B 1 46 ? -4.168 7.457 10.766 1 87.56 46 LEU B N 1
ATOM 1721 C CA . LEU B 1 46 ? -3.824 7.406 9.344 1 87.56 46 LEU B CA 1
ATOM 1722 C C . LEU B 1 46 ? -2.336 7.133 9.164 1 87.56 46 LEU B C 1
ATOM 1724 O O . LEU B 1 46 ? -1.497 7.777 9.789 1 87.56 46 LEU B O 1
ATOM 1728 N N . VAL B 1 47 ? -2.111 6.051 8.406 1 87.88 47 VAL B N 1
ATOM 1729 C CA . VAL B 1 47 ? -0.735 5.801 7.992 1 87.88 47 VAL B CA 1
ATOM 1730 C C . VAL B 1 47 ? -0.529 6.285 6.559 1 87.88 47 VAL B C 1
ATOM 1732 O O . VAL B 1 47 ? -1.279 5.91 5.656 1 87.88 47 VAL B O 1
ATOM 1735 N N . ILE B 1 48 ? 0.521 7.102 6.395 1 90.81 48 ILE B N 1
ATOM 1736 C CA . ILE B 1 48 ? 0.841 7.668 5.09 1 90.81 48 ILE B CA 1
ATOM 1737 C C . ILE B 1 48 ? 2.199 7.148 4.621 1 90.81 48 ILE B C 1
ATOM 1739 O O . ILE B 1 48 ? 3.219 7.391 5.273 1 90.81 48 ILE B O 1
ATOM 1743 N N . TYR B 1 49 ? 2.152 6.395 3.564 1 89.94 49 TYR B N 1
ATOM 1744 C CA . TYR B 1 49 ? 3.369 6.113 2.811 1 89.94 49 TYR B CA 1
ATOM 1745 C C . TYR B 1 49 ? 3.561 7.129 1.689 1 89.94 49 TYR B C 1
ATOM 1747 O O . TYR B 1 49 ? 2.676 7.312 0.852 1 89.94 49 TYR B O 1
ATOM 1755 N N . ILE B 1 50 ? 4.746 7.73 1.667 1 92.38 50 ILE B N 1
ATOM 1756 C CA . ILE B 1 50 ? 4.891 8.805 0.686 1 92.38 50 ILE B CA 1
ATOM 1757 C C . ILE B 1 50 ? 6.191 8.617 -0.095 1 92.38 50 ILE B C 1
ATOM 1759 O O . ILE B 1 50 ? 7.215 8.227 0.474 1 92.38 50 ILE B O 1
ATOM 1763 N N . CYS B 1 51 ? 6.109 8.891 -1.381 1 93.06 51 CYS B N 1
ATOM 1764 C CA . CYS B 1 51 ? 7.238 8.914 -2.301 1 93.06 51 CYS B CA 1
ATOM 1765 C C . CYS B 1 51 ? 7.156 10.117 -3.23 1 93.06 51 CYS B C 1
ATOM 1767 O O . CYS B 1 51 ? 6.125 10.352 -3.861 1 93.06 51 CYS B O 1
ATOM 1769 N N . PHE B 1 52 ? 8.234 10.914 -3.271 1 94.38 52 PHE B N 1
ATOM 1770 C CA . PHE B 1 52 ? 8.305 12.047 -4.18 1 94.38 52 PHE B CA 1
ATOM 1771 C C . PHE B 1 52 ? 9.039 11.672 -5.465 1 94.38 52 PHE B C 1
ATOM 1773 O O . PHE B 1 52 ? 10.016 10.93 -5.43 1 94.38 52 PHE B O 1
ATOM 1780 N N . PHE B 1 53 ? 8.594 12.266 -6.555 1 94.25 53 PHE B N 1
ATOM 1781 C CA . PHE B 1 53 ? 9.188 12.008 -7.859 1 94.25 53 PHE B CA 1
ATOM 1782 C C . PHE B 1 53 ? 9.938 13.234 -8.367 1 94.25 53 PHE B C 1
ATOM 1784 O O . PHE B 1 53 ? 9.758 14.336 -7.844 1 94.25 53 PHE B O 1
ATOM 1791 N N . LYS B 1 54 ? 10.695 12.898 -9.336 1 93.44 54 LYS B N 1
ATOM 1792 C CA . LYS B 1 54 ? 11.383 13.992 -10.016 1 93.44 54 LYS B CA 1
ATOM 1793 C C . LYS B 1 54 ? 10.391 15.039 -10.508 1 93.44 54 LYS B C 1
ATOM 1795 O O . LYS B 1 54 ? 9.344 14.703 -11.062 1 93.44 54 LYS B O 1
ATOM 1800 N N . GLY B 1 55 ? 10.711 16.297 -10.234 1 90.38 55 GLY B N 1
ATOM 1801 C CA . GLY B 1 55 ? 9.828 17.375 -10.641 1 90.38 55 GLY B CA 1
ATOM 1802 C C . GLY B 1 55 ? 8.969 17.906 -9.508 1 90.38 55 GLY B C 1
ATOM 1803 O O . GLY B 1 55 ? 8.367 18.984 -9.625 1 90.38 55 GLY B O 1
ATOM 1804 N N . ALA B 1 56 ? 8.914 17.094 -8.477 1 90.31 56 ALA B N 1
ATOM 1805 C CA . ALA B 1 56 ? 8.195 17.594 -7.312 1 90.31 56 ALA B CA 1
ATOM 1806 C C . ALA B 1 56 ? 8.891 18.812 -6.715 1 90.31 56 ALA B C 1
ATOM 1808 O O . ALA B 1 56 ? 10.117 18.859 -6.613 1 90.31 56 ALA B O 1
ATOM 1809 N N . ASP B 1 57 ? 8.008 19.781 -6.398 1 88 57 ASP B N 1
ATOM 1810 C CA . ASP B 1 57 ? 8.578 20.969 -5.77 1 88 57 ASP B CA 1
ATOM 1811 C C . ASP B 1 57 ? 7.836 21.328 -4.488 1 88 57 ASP B C 1
ATOM 1813 O O . ASP B 1 57 ? 6.828 20.703 -4.152 1 88 57 ASP B O 1
ATOM 1817 N N . GLU B 1 58 ? 8.359 22.375 -3.883 1 89 58 GLU B N 1
ATOM 1818 C CA . GLU B 1 58 ? 7.883 22.75 -2.557 1 89 58 GLU B CA 1
ATOM 1819 C C . GLU B 1 58 ? 6.426 23.203 -2.602 1 89 58 GLU B C 1
ATOM 1821 O O . GLU B 1 58 ? 5.691 23.047 -1.625 1 89 58 GLU B O 1
ATOM 1826 N N . ASP B 1 59 ? 6.008 23.672 -3.727 1 92.12 59 ASP B N 1
ATOM 1827 C CA . ASP B 1 59 ? 4.652 24.219 -3.836 1 92.12 59 ASP B CA 1
ATOM 1828 C C . ASP B 1 59 ? 3.615 23.094 -3.83 1 92.12 59 ASP B C 1
ATOM 1830 O O . ASP B 1 59 ? 2.434 23.344 -3.58 1 92.12 59 ASP B O 1
ATOM 1834 N N . LEU B 1 60 ? 4.062 21.891 -4.043 1 90.75 60 LEU B N 1
ATOM 1835 C CA . LEU B 1 60 ? 3.174 20.734 -4.098 1 90.75 60 LEU B CA 1
ATOM 1836 C C . LEU B 1 60 ? 2.793 20.281 -2.695 1 90.75 60 LEU B C 1
ATOM 1838 O O . LEU B 1 60 ? 1.706 19.734 -2.49 1 90.75 60 LEU B O 1
ATOM 1842 N N . VAL B 1 61 ? 3.641 20.516 -1.723 1 94.69 61 VAL B N 1
ATOM 1843 C CA . VAL B 1 61 ? 3.547 19.891 -0.406 1 94.69 61 VAL B CA 1
ATOM 1844 C C . VAL B 1 61 ? 2.277 20.359 0.299 1 94.69 61 VAL B C 1
ATOM 1846 O O . VAL B 1 61 ? 1.501 19.547 0.804 1 94.69 61 VAL B O 1
ATOM 1849 N N . PRO B 1 62 ? 2.002 21.75 0.226 1 95.94 62 PRO B N 1
ATOM 1850 C CA . PRO B 1 62 ? 0.772 22.188 0.891 1 95.94 62 PRO B CA 1
ATOM 1851 C C . PRO B 1 62 ? -0.482 21.562 0.29 1 95.94 62 PRO B C 1
ATOM 1853 O O . PRO B 1 62 ? -1.429 21.25 1.017 1 95.94 62 PRO B O 1
ATOM 1856 N N . LYS B 1 63 ? -0.476 21.359 -0.988 1 93.38 63 LYS B N 1
ATOM 1857 C CA . LYS B 1 63 ? -1.616 20.734 -1.652 1 93.38 63 LYS B CA 1
ATOM 1858 C C . LYS B 1 63 ? -1.801 19.281 -1.185 1 93.38 63 LYS B C 1
ATOM 1860 O O . LYS B 1 63 ? -2.924 18.859 -0.917 1 93.38 63 LYS B O 1
ATOM 1865 N N . ILE B 1 64 ? -0.749 18.594 -1.116 1 94.06 64 ILE B N 1
ATOM 1866 C CA . ILE B 1 64 ? -0.785 17.203 -0.681 1 94.06 64 ILE B CA 1
ATOM 1867 C C . ILE B 1 64 ? -1.329 17.125 0.743 1 94.06 64 ILE B C 1
ATOM 1869 O O . ILE B 1 64 ? -2.229 16.328 1.026 1 94.06 64 ILE B O 1
ATOM 1873 N N . VAL B 1 65 ? -0.778 17.953 1.629 1 95.56 65 VAL B N 1
ATOM 1874 C CA . VAL B 1 65 ? -1.166 17.953 3.035 1 95.56 65 VAL B CA 1
ATOM 1875 C C . VAL B 1 65 ? -2.658 18.25 3.16 1 95.56 65 VAL B C 1
ATOM 1877 O O . VAL B 1 65 ? -3.375 17.562 3.893 1 95.56 65 VAL B O 1
ATOM 1880 N N . ASN B 1 66 ? -3.051 19.25 2.418 1 95.44 66 ASN B N 1
ATOM 1881 C CA . ASN B 1 66 ? -4.457 19.641 2.457 1 95.44 66 ASN B CA 1
ATOM 1882 C C . ASN B 1 66 ? -5.363 18.484 2.041 1 95.44 66 ASN B C 1
ATOM 1884 O O . ASN B 1 66 ? -6.348 18.188 2.721 1 95.44 66 ASN B O 1
ATOM 1888 N N . VAL B 1 67 ? -5.043 17.812 0.989 1 93.44 67 VAL B N 1
ATOM 1889 C CA . VAL B 1 67 ? -5.852 16.719 0.493 1 93.44 67 VAL B CA 1
ATOM 1890 C C . VAL B 1 67 ? -5.848 15.57 1.511 1 93.44 67 VAL B C 1
ATOM 1892 O O . VAL B 1 67 ? -6.906 15.062 1.881 1 93.44 67 VAL B O 1
ATOM 1895 N N . LEU B 1 68 ? -4.77 15.219 2.027 1 93 68 LEU B N 1
ATOM 1896 C CA . LEU B 1 68 ? -4.621 14.023 2.857 1 93 68 LEU B CA 1
ATOM 1897 C C . LEU B 1 68 ? -5.312 14.211 4.203 1 93 68 LEU B C 1
ATOM 1899 O O . LEU B 1 68 ? -5.918 13.273 4.727 1 93 68 LEU B O 1
ATOM 1903 N N . LEU B 1 69 ? -5.195 15.367 4.77 1 94.5 69 LEU B N 1
ATOM 1904 C CA . LEU B 1 69 ? -5.746 15.578 6.102 1 94.5 69 LEU B CA 1
ATOM 1905 C C . LEU B 1 69 ? -7.25 15.836 6.031 1 94.5 69 LEU B C 1
ATOM 1907 O O . LEU B 1 69 ? -7.945 15.742 7.047 1 94.5 69 LEU B O 1
ATOM 1911 N N . ASN B 1 70 ? -7.742 16.094 4.77 1 94.94 70 ASN B N 1
ATOM 1912 C CA . ASN B 1 70 ? -9.148 16.469 4.664 1 94.94 70 ASN B CA 1
ATOM 1913 C C . ASN B 1 70 ? -9.969 15.367 3.98 1 94.94 70 ASN B C 1
ATOM 1915 O O . ASN B 1 70 ? -11.195 15.375 4.051 1 94.94 70 ASN B O 1
ATOM 1919 N N . VAL B 1 71 ? -9.344 14.516 3.279 1 93.5 71 VAL B N 1
ATOM 1920 C CA . VAL B 1 71 ? -10.062 13.445 2.602 1 93.5 71 VAL B CA 1
ATOM 1921 C C . VAL B 1 71 ? -10.773 12.562 3.629 1 93.5 71 VAL B C 1
ATOM 1923 O O . VAL B 1 71 ? -10.234 12.297 4.703 1 93.5 71 VAL B O 1
ATOM 1926 N N . LYS B 1 72 ? -11.961 12.086 3.307 1 93.06 72 LYS B N 1
ATOM 1927 C CA . LYS B 1 72 ? -12.781 11.289 4.215 1 93.06 72 LYS B CA 1
ATOM 1928 C C . LYS B 1 72 ? -12.484 9.805 4.062 1 93.06 72 LYS B C 1
ATOM 1930 O O . LYS B 1 72 ? -13.156 9.109 3.293 1 93.06 72 LYS B O 1
ATOM 1935 N N . LEU B 1 73 ? -11.562 9.359 4.84 1 88.19 73 LEU B N 1
ATOM 1936 C CA . LEU B 1 73 ? -11.125 7.977 4.711 1 88.19 73 LEU B CA 1
ATOM 1937 C C . LEU B 1 73 ? -11.281 7.23 6.031 1 88.19 73 LEU B C 1
ATOM 1939 O O . LEU B 1 73 ? -11.242 6 6.062 1 88.19 73 LEU B O 1
ATOM 1943 N N . SER B 1 74 ? -11.398 7.938 7.09 1 86.44 74 SER B N 1
ATOM 1944 C CA . SER B 1 74 ? -11.461 7.32 8.414 1 86.44 74 SER B CA 1
ATOM 1945 C C . SER B 1 74 ? -12.906 7.066 8.836 1 86.44 74 SER B C 1
ATOM 1947 O O . SER B 1 74 ? -13.773 7.91 8.625 1 86.44 74 SER B O 1
ATOM 1949 N N . GLU B 1 75 ? -13.086 5.91 9.383 1 83.5 75 GLU B N 1
ATOM 1950 C CA . GLU B 1 75 ? -14.422 5.57 9.867 1 83.5 75 GLU B CA 1
ATOM 1951 C C . GLU B 1 75 ? -14.625 6.023 11.305 1 83.5 75 GLU B C 1
ATOM 1953 O O . GLU B 1 75 ? -13.805 5.719 12.18 1 83.5 75 GLU B O 1
ATOM 1958 N N . ASP B 1 76 ? -15.727 6.781 11.516 1 84.25 76 ASP B N 1
ATOM 1959 C CA . ASP B 1 76 ? -16.016 7.168 12.891 1 84.25 76 ASP B CA 1
ATOM 1960 C C . ASP B 1 76 ? -16.875 6.113 13.594 1 84.25 76 ASP B C 1
ATOM 1962 O O . ASP B 1 76 ? -17.062 5.012 13.07 1 84.25 76 ASP B O 1
ATOM 1966 N N . GLU B 1 77 ? -17.312 6.371 14.789 1 83.38 77 GLU B N 1
ATOM 1967 C CA . GLU B 1 77 ? -18.031 5.414 15.617 1 83.38 77 GLU B CA 1
ATOM 1968 C C . GLU B 1 77 ? -19.375 5.039 14.992 1 83.38 77 GLU B C 1
ATOM 1970 O O . GLU B 1 77 ? -19.922 3.975 15.273 1 83.38 77 GLU B O 1
ATOM 1975 N N . ASN B 1 78 ? -19.922 5.891 14.125 1 88.88 78 ASN B N 1
ATOM 1976 C CA . ASN B 1 78 ? -21.203 5.633 13.477 1 88.88 78 ASN B CA 1
ATOM 1977 C C . ASN B 1 78 ? -21.016 4.957 12.125 1 88.88 78 ASN B C 1
ATOM 1979 O O . ASN B 1 78 ? -21.984 4.734 11.398 1 88.88 78 ASN B O 1
ATOM 1983 N N . GLY B 1 79 ? -19.828 4.762 11.719 1 82.31 79 GLY B N 1
ATOM 1984 C CA . GLY B 1 79 ? -19.562 4.113 10.453 1 82.31 79 GLY B CA 1
ATOM 1985 C C . GLY B 1 79 ? -19.469 5.086 9.289 1 82.31 79 GLY B C 1
ATOM 1986 O O . GLY B 1 79 ? -19.438 4.672 8.125 1 82.31 79 GLY B O 1
ATOM 1987 N N . GLU B 1 80 ? -19.422 6.355 9.656 1 89.69 80 GLU B N 1
ATOM 1988 C CA . GLU B 1 80 ? -19.297 7.379 8.617 1 89.69 80 GLU B CA 1
ATOM 1989 C C . GLU B 1 80 ? -17.844 7.707 8.336 1 89.69 80 GLU B C 1
ATOM 1991 O O . GLU B 1 80 ? -17.016 7.777 9.258 1 89.69 80 GLU B O 1
ATOM 1996 N N . TYR B 1 81 ? -17.609 7.902 7.094 1 90.06 81 TYR B N 1
ATOM 1997 C CA . TYR B 1 81 ? -16.25 8.289 6.73 1 90.06 81 TYR B CA 1
ATOM 1998 C C . TYR B 1 81 ? -16.031 9.781 6.949 1 90.06 81 TYR B C 1
ATOM 2000 O O . TYR B 1 81 ? -16.797 10.609 6.441 1 90.06 81 TYR B O 1
ATOM 2008 N N . VAL B 1 82 ? -15.031 10.055 7.727 1 92.81 82 VAL B N 1
ATOM 2009 C CA . VAL B 1 82 ? -14.648 11.422 8.055 1 92.81 82 VAL B CA 1
ATOM 2010 C C . VAL B 1 82 ? -13.156 11.609 7.828 1 92.81 82 VAL B C 1
ATOM 2012 O O . VAL B 1 82 ? -12.43 10.648 7.586 1 92.81 82 VAL B O 1
ATOM 2015 N N . SER B 1 83 ? -12.695 12.883 7.836 1 93.31 83 SER B N 1
ATOM 2016 C CA . SER B 1 83 ? -11.266 13.172 7.754 1 93.31 83 SER B CA 1
ATOM 2017 C C . SER B 1 83 ? -10.555 12.812 9.055 1 93.31 83 SER B C 1
ATOM 2019 O O . SER B 1 83 ? -11.188 12.648 10.094 1 93.31 83 SER B O 1
ATOM 2021 N N . VAL B 1 84 ? -9.266 12.656 8.953 1 92.38 84 VAL B N 1
ATOM 2022 C CA . VAL B 1 84 ? -8.492 12.352 10.148 1 92.38 84 VAL B CA 1
ATOM 2023 C C . VAL B 1 84 ? -8.586 13.508 11.141 1 92.38 84 VAL B C 1
ATOM 2025 O O . VAL B 1 84 ? -8.5 13.305 12.359 1 92.38 84 VAL B O 1
ATOM 2028 N N . LEU B 1 85 ? -8.789 14.75 10.695 1 94.5 85 LEU B N 1
ATOM 2029 C CA . LEU B 1 85 ? -8.984 15.914 11.547 1 94.5 85 LEU B CA 1
ATOM 2030 C C . LEU B 1 85 ? -10.297 15.805 12.328 1 94.5 85 LEU B C 1
ATOM 2032 O O . LEU B 1 85 ? -10.344 1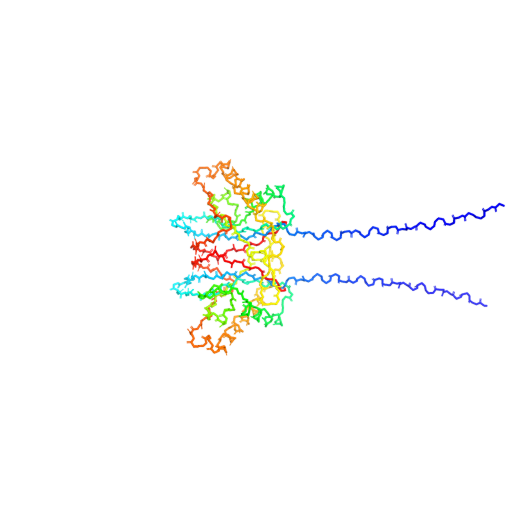6.141 13.508 1 94.5 85 LEU B O 1
ATOM 2036 N N . ASP B 1 86 ? -11.305 15.258 11.68 1 93.38 86 ASP B N 1
ATOM 2037 C CA . ASP B 1 86 ? -12.625 15.148 12.289 1 93.38 86 ASP B CA 1
ATOM 2038 C C . ASP B 1 86 ? -12.75 13.875 13.117 1 93.38 86 ASP B C 1
ATOM 2040 O O . ASP B 1 86 ? -13.641 13.766 13.961 1 93.38 86 ASP B O 1
ATOM 2044 N N . LEU B 1 87 ? -11.852 12.961 12.898 1 88 87 LEU B N 1
ATOM 2045 C CA . LEU B 1 87 ? -11.883 11.695 13.617 1 88 87 LEU B CA 1
ATOM 2046 C C . LEU B 1 87 ? -11.695 11.922 15.117 1 88 87 LEU B C 1
ATOM 2048 O O . LEU B 1 87 ? -12.547 11.531 15.922 1 88 87 LEU B O 1
ATOM 2052 N N . PRO B 1 88 ? -10.781 12.773 15.656 1 89.31 88 PRO B N 1
ATOM 2053 C CA . PRO B 1 88 ? -9.391 13 15.25 1 89.31 88 PRO B CA 1
ATOM 2054 C C . PRO B 1 88 ? -8.492 11.789 15.508 1 89.31 88 PRO B C 1
ATOM 2056 O O . PRO B 1 88 ? -8.656 11.102 16.516 1 89.31 88 PRO B O 1
ATOM 2059 N N . GLY B 1 89 ? -7.609 11.469 14.664 1 88.81 89 GLY B N 1
ATOM 2060 C CA . GLY B 1 89 ? -6.707 10.328 14.727 1 88.81 89 GLY B CA 1
ATOM 2061 C C . GLY B 1 89 ? -5.254 10.711 14.531 1 88.81 89 GLY B C 1
ATOM 2062 O O . GLY B 1 89 ? -4.953 11.75 13.938 1 88.81 89 GLY B O 1
ATOM 2063 N N . ASN B 1 90 ? -4.398 9.867 15.125 1 90.75 90 ASN B N 1
ATOM 2064 C CA . ASN B 1 90 ? -2.963 10.047 14.938 1 90.75 90 ASN B CA 1
ATOM 2065 C C . ASN B 1 90 ? -2.551 9.836 13.484 1 90.75 90 ASN B C 1
ATOM 2067 O O . ASN B 1 90 ? -3.262 9.18 12.727 1 90.75 90 ASN B O 1
ATOM 2071 N N . VAL B 1 91 ? -1.396 10.438 13.141 1 91 91 VAL B N 1
ATOM 2072 C CA . VAL B 1 91 ? -0.866 10.281 11.797 1 91 91 VAL B CA 1
ATOM 2073 C C . VAL B 1 91 ? 0.555 9.727 11.859 1 91 91 VAL B C 1
ATOM 2075 O O . VAL B 1 91 ? 1.395 10.242 12.602 1 91 91 VAL B O 1
ATOM 2078 N N . LEU B 1 92 ? 0.734 8.672 11.141 1 89.25 92 LEU B N 1
ATOM 2079 C CA . LEU B 1 92 ? 2.064 8.102 10.953 1 89.25 92 LEU B CA 1
ATOM 2080 C C . LEU B 1 92 ? 2.529 8.266 9.516 1 89.25 92 LEU B C 1
ATOM 2082 O O . LEU B 1 92 ? 1.849 7.82 8.586 1 89.25 92 LEU B O 1
ATOM 2086 N N . ILE B 1 93 ? 3.668 8.906 9.344 1 91.5 93 ILE B N 1
ATOM 2087 C CA . ILE B 1 93 ? 4.199 9.18 8.016 1 91.5 93 ILE B CA 1
ATOM 2088 C C . ILE B 1 93 ? 5.477 8.367 7.793 1 91.5 93 ILE B C 1
ATOM 2090 O O . ILE B 1 93 ? 6.426 8.469 8.578 1 91.5 93 ILE B O 1
ATOM 2094 N N . ILE B 1 94 ? 5.484 7.617 6.754 1 89.31 94 ILE B N 1
ATOM 2095 C CA . ILE B 1 94 ? 6.621 6.758 6.445 1 89.31 94 ILE B CA 1
ATOM 2096 C C . ILE B 1 94 ? 7.117 7.051 5.027 1 89.31 94 ILE B C 1
ATOM 2098 O O . ILE B 1 94 ? 6.367 6.918 4.062 1 89.31 94 ILE B O 1
ATOM 2102 N N . PRO B 1 95 ? 8.406 7.43 4.898 1 91.25 95 PRO B N 1
ATOM 2103 C CA . PRO B 1 95 ? 8.953 7.52 3.539 1 91.25 95 PRO B CA 1
ATOM 2104 C C . PRO B 1 95 ? 9.055 6.16 2.852 1 91.25 95 PRO B C 1
ATOM 2106 O O . PRO B 1 95 ? 9.57 5.207 3.438 1 91.25 95 PRO B O 1
ATOM 2109 N N . GLN B 1 96 ? 8.539 6.09 1.716 1 88.88 96 GLN B N 1
ATOM 2110 C CA . GLN B 1 96 ? 8.508 4.832 0.977 1 88.88 96 GLN B CA 1
ATOM 2111 C C . GLN B 1 96 ? 9.016 5.023 -0.451 1 88.88 96 GLN B C 1
ATOM 2113 O O . GLN B 1 96 ? 8.219 5.145 -1.385 1 88.88 96 GLN B O 1
ATOM 2118 N N . ALA B 1 97 ? 10.25 4.938 -0.625 1 91.25 97 ALA B N 1
ATOM 2119 C CA . ALA B 1 97 ? 10.875 5.148 -1.927 1 91.25 97 ALA B CA 1
ATOM 2120 C C . ALA B 1 97 ? 10.461 4.066 -2.918 1 91.25 97 ALA B C 1
ATOM 2122 O O . ALA B 1 97 ? 10.383 4.32 -4.125 1 91.25 97 ALA B O 1
ATOM 2123 N N . THR B 1 98 ? 10.102 2.926 -2.428 1 90.12 98 THR B N 1
ATOM 2124 C CA . THR B 1 98 ? 9.836 1.785 -3.297 1 90.12 98 THR B CA 1
ATOM 2125 C C . THR B 1 98 ? 8.531 1.982 -4.059 1 90.12 98 THR B C 1
ATOM 2127 O O . THR B 1 98 ? 8.281 1.311 -5.062 1 90.12 98 THR B O 1
ATOM 2130 N N . LEU B 1 99 ? 7.68 2.914 -3.633 1 89.44 99 LEU B N 1
ATOM 2131 C CA . LEU B 1 99 ? 6.453 3.244 -4.348 1 89.44 99 LEU B CA 1
ATOM 2132 C C . LEU B 1 99 ? 6.766 3.822 -5.727 1 89.44 99 LEU B C 1
ATOM 2134 O O . LEU B 1 99 ? 5.906 3.828 -6.609 1 89.44 99 LEU B O 1
ATOM 2138 N N . GLY B 1 100 ? 7.957 4.32 -5.895 1 89.94 100 GLY B N 1
ATOM 2139 C CA . GLY B 1 100 ? 8.359 4.887 -7.172 1 89.94 100 GLY B CA 1
ATOM 2140 C C . GLY B 1 100 ? 8.977 3.867 -8.109 1 89.94 100 GLY B C 1
ATOM 2141 O O . GLY B 1 100 ? 9.461 4.219 -9.188 1 89.94 100 GLY B O 1
ATOM 2142 N N . GLY B 1 101 ? 8.922 2.682 -7.746 1 90.88 101 GLY B N 1
ATOM 2143 C CA . GLY B 1 101 ? 9.547 1.634 -8.539 1 90.88 101 GLY B CA 1
ATOM 2144 C C . GLY B 1 101 ? 8.805 1.335 -9.828 1 90.88 101 GLY B C 1
ATOM 2145 O O . GLY B 1 101 ? 7.57 1.354 -9.859 1 90.88 101 GLY B O 1
ATOM 2146 N N . LYS B 1 102 ? 9.641 1.026 -10.82 1 90.69 102 LYS B N 1
ATOM 2147 C CA . LYS B 1 102 ? 9.125 0.544 -12.094 1 90.69 102 LYS B CA 1
ATOM 2148 C C . LYS B 1 102 ? 9.766 -0.782 -12.484 1 90.69 102 LYS B C 1
ATOM 2150 O O . LYS B 1 102 ? 10.977 -0.963 -12.32 1 90.69 102 LYS B O 1
ATOM 2155 N N . LEU B 1 103 ? 8.898 -1.585 -12.984 1 90.88 103 LEU B N 1
ATOM 2156 C CA . LEU B 1 103 ? 9.375 -2.912 -13.359 1 90.88 103 LEU B CA 1
ATOM 2157 C C . LEU B 1 103 ? 10.133 -2.867 -14.68 1 90.88 103 LEU B C 1
ATOM 2159 O O . LEU B 1 103 ? 9.609 -2.363 -15.68 1 90.88 103 LEU B O 1
ATOM 2163 N N . LYS B 1 104 ? 11.328 -3.307 -14.711 1 94.12 104 LYS B N 1
ATOM 2164 C CA . LYS B 1 104 ? 12.141 -3.596 -15.891 1 94.12 104 LYS B CA 1
ATOM 2165 C C . LYS B 1 104 ? 12.664 -5.027 -15.859 1 94.12 104 LYS B C 1
ATOM 2167 O O . LYS B 1 104 ? 13.594 -5.336 -15.109 1 94.12 104 LYS B O 1
ATOM 2172 N N . GLY B 1 105 ? 12.031 -5.867 -16.781 1 94.12 105 GLY B N 1
ATOM 2173 C CA . GLY B 1 105 ? 12.289 -7.285 -16.625 1 94.12 105 GLY B CA 1
ATOM 2174 C C . GLY B 1 105 ? 11.766 -7.844 -15.312 1 94.12 105 GLY B C 1
ATOM 2175 O O . GLY B 1 105 ? 10.57 -7.754 -15.031 1 94.12 105 GLY B O 1
ATOM 2176 N N . ARG B 1 106 ? 12.719 -8.414 -14.523 1 94.38 106 ARG B N 1
ATOM 2177 C CA . ARG B 1 106 ? 12.32 -8.984 -13.242 1 94.38 106 ARG B CA 1
ATOM 2178 C C . ARG B 1 106 ? 12.789 -8.109 -12.086 1 94.38 106 ARG B C 1
ATOM 2180 O O . ARG B 1 106 ? 12.703 -8.508 -10.922 1 94.38 106 ARG B O 1
ATOM 2187 N N . LYS B 1 107 ? 13.281 -6.973 -12.43 1 94.12 107 LYS B N 1
ATOM 2188 C CA . LYS B 1 107 ? 13.836 -6.102 -11.398 1 94.12 107 LYS B CA 1
ATOM 2189 C C . LYS B 1 107 ? 13.117 -4.762 -11.359 1 94.12 107 LYS B C 1
ATOM 2191 O O . LYS B 1 107 ? 12.602 -4.301 -12.383 1 94.12 107 LYS B O 1
ATOM 2196 N N . MET B 1 108 ? 13.117 -4.203 -10.188 1 91.06 108 MET B N 1
ATOM 2197 C CA . MET B 1 108 ? 12.57 -2.859 -10.023 1 91.06 108 MET B CA 1
ATOM 2198 C C . MET B 1 108 ? 13.648 -1.801 -10.227 1 91.06 108 MET B C 1
ATOM 2200 O O . MET B 1 108 ? 14.781 -1.97 -9.773 1 91.06 108 MET B O 1
ATOM 2204 N N . GLN B 1 109 ? 13.219 -0.752 -10.961 1 94.81 109 GLN B N 1
ATOM 2205 C CA . GLN B 1 109 ? 14.07 0.422 -11.125 1 94.81 109 GLN B CA 1
ATOM 2206 C C . GLN B 1 109 ? 13.406 1.667 -10.547 1 94.81 109 GLN B C 1
ATOM 2208 O O . GLN B 1 109 ? 12.18 1.79 -10.57 1 94.81 109 GLN B O 1
ATOM 2213 N N . TYR B 1 110 ? 14.227 2.602 -10.078 1 93.94 110 TYR B N 1
ATOM 2214 C CA . TYR B 1 110 ? 13.695 3.742 -9.344 1 93.94 110 TYR B CA 1
ATOM 2215 C C . TYR B 1 110 ? 14.141 5.055 -9.969 1 93.94 110 TYR B C 1
ATOM 2217 O O . TYR B 1 110 ? 14.445 6.02 -9.266 1 93.94 110 TYR B O 1
ATOM 2225 N N . HIS B 1 111 ? 14.016 5.152 -11.211 1 95 111 HIS B N 1
ATOM 2226 C CA . HIS B 1 111 ? 14.555 6.289 -11.953 1 95 111 HIS B CA 1
ATOM 2227 C C . HIS B 1 111 ? 13.648 7.508 -11.812 1 95 111 HIS B C 1
ATOM 2229 O O . HIS B 1 111 ? 14.078 8.641 -12.07 1 95 111 HIS B O 1
ATOM 2235 N N . THR B 1 112 ? 12.492 7.34 -11.477 1 93.19 112 THR B N 1
ATOM 2236 C CA . THR B 1 112 ? 11.562 8.461 -11.414 1 93.19 112 THR B CA 1
ATOM 2237 C C . THR B 1 112 ? 11.617 9.141 -10.047 1 93.19 112 THR B C 1
ATOM 2239 O O . THR B 1 112 ? 11.078 10.227 -9.867 1 93.19 112 THR B O 1
ATOM 2242 N N . ASN B 1 113 ? 12.266 8.523 -9.102 1 94.44 113 ASN B N 1
ATOM 2243 C CA . ASN B 1 113 ? 12.344 9.078 -7.754 1 94.44 113 ASN B CA 1
ATOM 2244 C C . ASN B 1 113 ? 13.141 10.383 -7.727 1 94.44 113 ASN B C 1
ATOM 2246 O O . ASN B 1 113 ? 14.086 10.555 -8.5 1 94.44 113 ASN B O 1
ATOM 2250 N N . ILE B 1 114 ? 12.82 11.195 -6.922 1 95.44 114 ILE B N 1
ATOM 2251 C CA . ILE B 1 114 ? 13.523 12.453 -6.699 1 95.44 114 ILE B CA 1
ATOM 2252 C C . ILE B 1 114 ? 14.891 12.18 -6.082 1 95.44 114 ILE B C 1
ATOM 2254 O O . ILE B 1 114 ? 15.102 11.117 -5.48 1 95.44 114 ILE B O 1
ATOM 2258 N N . GLU B 1 115 ? 15.758 13.148 -6.234 1 95.69 115 GLU B N 1
ATOM 2259 C CA . GLU B 1 115 ? 17.062 13.039 -5.609 1 95.69 115 GLU B CA 1
ATOM 2260 C C . GLU B 1 115 ? 16.953 13.023 -4.086 1 95.69 115 GLU B C 1
ATOM 2262 O O . GLU B 1 115 ? 16.078 13.672 -3.521 1 95.69 115 GLU B O 1
ATOM 2267 N N . LYS B 1 116 ? 17.906 12.383 -3.441 1 95.06 116 LYS B N 1
ATOM 2268 C CA . LYS B 1 116 ? 17.844 12.109 -2.008 1 95.06 116 LYS B CA 1
ATOM 2269 C C . LYS B 1 116 ? 17.734 13.398 -1.205 1 95.06 116 LYS B C 1
ATOM 2271 O O . LYS B 1 116 ? 16.859 13.523 -0.333 1 95.06 116 LYS B O 1
ATOM 2276 N N . GLU B 1 117 ? 18.594 14.352 -1.476 1 95.94 117 GLU B N 1
ATOM 2277 C CA . GLU B 1 117 ? 18.641 15.594 -0.705 1 95.94 117 GLU B CA 1
ATOM 2278 C C . GLU B 1 117 ? 17.344 16.375 -0.849 1 95.94 117 GLU B C 1
ATOM 2280 O O . GLU B 1 117 ? 16.75 16.812 0.147 1 95.94 117 GLU B O 1
ATOM 2285 N N . LYS B 1 118 ? 16.922 16.531 -2.094 1 96.12 118 LYS B N 1
ATOM 2286 C CA . LYS B 1 118 ? 15.664 17.234 -2.336 1 96.12 118 LYS B CA 1
ATOM 2287 C C . LYS B 1 118 ? 14.484 16.5 -1.733 1 96.12 118 LYS B C 1
ATOM 2289 O O . LYS B 1 118 ? 13.562 17.109 -1.198 1 96.12 118 LYS B O 1
ATOM 2294 N N . GLY B 1 119 ? 14.484 15.188 -1.911 1 95.94 119 GLY B N 1
ATOM 2295 C CA . GLY B 1 119 ? 13.438 14.383 -1.298 1 95.94 119 GLY B CA 1
ATOM 2296 C C . GLY B 1 119 ? 13.359 14.547 0.207 1 95.94 119 GLY B C 1
ATOM 2297 O O . GLY B 1 119 ? 12.266 14.641 0.77 1 95.94 119 GLY B O 1
ATOM 2298 N N . MET B 1 120 ? 14.477 14.586 0.82 1 96.56 120 MET B N 1
ATOM 2299 C CA . MET B 1 120 ? 14.539 14.773 2.268 1 96.56 120 MET B CA 1
ATOM 2300 C C . MET B 1 120 ? 13.945 16.125 2.664 1 96.56 120 MET B C 1
ATOM 2302 O O . MET B 1 120 ? 13.227 16.234 3.658 1 96.56 120 MET B O 1
ATOM 2306 N N . GLU B 1 121 ? 14.297 17.125 1.934 1 97.31 121 GLU B N 1
ATOM 2307 C CA . GLU B 1 121 ? 13.766 18.453 2.189 1 97.31 121 GLU B CA 1
ATOM 2308 C C . GLU B 1 121 ? 12.242 18.484 2.084 1 97.31 121 GLU B C 1
ATOM 2310 O O . GLU B 1 121 ? 11.562 19 2.967 1 97.31 121 GLU B O 1
ATOM 2315 N N . LEU B 1 122 ? 11.75 17.953 0.984 1 96.81 122 LEU B N 1
ATOM 2316 C CA . LEU B 1 122 ? 10.305 17.922 0.778 1 96.81 122 LEU B CA 1
ATOM 2317 C C . LEU B 1 122 ? 9.617 17.094 1.859 1 96.81 122 LEU B C 1
ATOM 2319 O O . LEU B 1 122 ? 8.539 17.453 2.338 1 96.81 122 LEU B O 1
ATOM 2323 N N . TYR B 1 123 ? 10.297 16.062 2.211 1 96.56 123 TYR B N 1
ATOM 2324 C CA . TYR B 1 123 ? 9.766 15.203 3.26 1 96.56 123 TYR B CA 1
ATOM 2325 C C . TYR B 1 123 ? 9.664 15.945 4.582 1 96.56 123 TYR B C 1
ATOM 2327 O O . TYR B 1 123 ? 8.641 15.891 5.266 1 96.56 123 TYR B O 1
ATOM 2335 N N . SER B 1 124 ? 10.656 16.594 4.922 1 97.69 124 SER B N 1
ATOM 2336 C CA . SER B 1 124 ? 10.672 17.375 6.148 1 97.69 124 SER B CA 1
ATOM 2337 C C . SER B 1 124 ? 9.578 18.438 6.145 1 97.69 124 SER B C 1
ATOM 2339 O O . SER B 1 124 ? 8.883 18.625 7.145 1 97.69 124 SER B O 1
ATOM 2341 N N . GLN B 1 125 ? 9.523 19.125 5.062 1 97.75 125 GLN B N 1
ATOM 2342 C CA . GLN B 1 125 ? 8.469 20.125 4.926 1 97.75 125 GLN B CA 1
ATOM 2343 C C . GLN B 1 125 ? 7.086 19.484 5.078 1 97.75 125 GLN B C 1
ATOM 2345 O O . GLN B 1 125 ? 6.207 20.047 5.73 1 97.75 125 GLN B O 1
ATOM 2350 N N . PHE B 1 126 ? 6.875 18.391 4.398 1 96.88 126 PHE B N 1
ATOM 2351 C CA . PHE B 1 126 ? 5.613 17.656 4.453 1 96.88 126 PHE B CA 1
ATOM 2352 C C . PHE B 1 126 ? 5.254 17.312 5.891 1 96.88 126 PHE B C 1
ATOM 2354 O O . PHE B 1 126 ? 4.133 17.562 6.336 1 96.88 126 PHE B O 1
ATOM 2361 N N . VAL B 1 127 ? 6.176 16.703 6.629 1 97.12 127 VAL B N 1
ATOM 2362 C CA . VAL B 1 127 ? 5.969 16.328 8.023 1 97.12 127 VAL B CA 1
ATOM 2363 C C . VAL B 1 127 ? 5.629 17.562 8.859 1 97.12 127 VAL B C 1
ATOM 2365 O O . VAL B 1 127 ? 4.648 17.547 9.602 1 97.12 127 VAL B O 1
ATOM 2368 N N . SER B 1 128 ? 6.426 18.609 8.719 1 98.31 128 SER B N 1
ATOM 2369 C CA . SER B 1 128 ? 6.238 19.844 9.492 1 98.31 128 SER B CA 1
ATOM 2370 C C . SER B 1 128 ? 4.859 20.438 9.242 1 98.31 128 SER B C 1
ATOM 2372 O O . SER B 1 128 ? 4.195 20.891 10.18 1 98.31 128 SER B O 1
ATOM 2374 N N . LEU B 1 129 ? 4.484 20.469 7.996 1 97.88 129 LEU B N 1
ATOM 2375 C CA . LEU B 1 129 ? 3.189 21.047 7.656 1 97.88 129 LEU B CA 1
ATOM 2376 C C . LEU B 1 129 ? 2.053 20.203 8.219 1 97.88 129 LEU B C 1
ATOM 2378 O O . LEU B 1 129 ? 1.042 20.734 8.68 1 97.88 129 LEU B O 1
ATOM 2382 N N . CYS B 1 130 ? 2.166 18.891 8.133 1 97.06 130 CYS B N 1
ATOM 2383 C CA . CYS B 1 130 ? 1.173 18.031 8.758 1 97.06 130 CYS B CA 1
ATOM 2384 C C . CYS B 1 130 ? 1.061 18.312 10.25 1 97.06 130 CYS B C 1
ATOM 2386 O O . CYS B 1 130 ? -0.044 18.422 10.781 1 97.06 130 CYS B O 1
ATOM 2388 N N . GLU B 1 131 ? 2.195 18.406 10.953 1 97.81 131 GLU B N 1
ATOM 2389 C CA . GLU B 1 131 ? 2.223 18.719 12.383 1 97.81 131 GLU B CA 1
ATOM 2390 C C . GLU B 1 131 ? 1.519 20.031 12.68 1 97.81 131 GLU B C 1
ATOM 2392 O O . GLU B 1 131 ? 0.716 20.109 13.609 1 97.81 131 GLU B O 1
ATOM 2397 N N . LYS B 1 132 ? 1.834 21.016 11.875 1 97.81 132 LYS B N 1
ATOM 2398 C CA . LYS B 1 132 ? 1.25 22.344 12.062 1 97.81 132 LYS B CA 1
ATOM 2399 C C . LYS B 1 132 ? -0.265 22.297 11.891 1 97.81 132 LYS B C 1
ATOM 2401 O O . LYS B 1 132 ? -1.003 22.875 12.695 1 97.81 132 LYS B O 1
ATOM 2406 N N . GLU B 1 133 ? -0.719 21.625 10.836 1 97.06 133 GLU B N 1
ATOM 2407 C CA . GLU B 1 133 ? -2.148 21.562 10.547 1 97.06 133 GLU B CA 1
ATOM 2408 C C . GLU B 1 133 ? -2.902 20.812 11.641 1 97.06 133 GLU B C 1
ATOM 2410 O O . GLU B 1 133 ? -3.996 21.219 12.039 1 97.06 133 GLU B O 1
ATOM 2415 N N . LEU B 1 134 ? -2.371 19.734 12.141 1 96.06 134 LEU B N 1
ATOM 2416 C CA . LEU B 1 134 ? -3.018 18.969 13.195 1 96.06 134 LEU B CA 1
ATOM 2417 C C . LEU B 1 134 ? -3.053 19.766 14.5 1 96.06 134 LEU B C 1
ATOM 2419 O O . LEU B 1 134 ? -4.059 19.75 15.211 1 96.06 134 LEU B O 1
ATOM 2423 N N . ALA B 1 135 ? -1.975 20.484 14.828 1 95.88 135 ALA B N 1
ATOM 2424 C CA . ALA B 1 135 ? -1.887 21.281 16.047 1 95.88 135 ALA B CA 1
ATOM 2425 C C . ALA B 1 135 ? -2.861 22.453 16 1 95.88 135 ALA B C 1
ATOM 2427 O O . ALA B 1 135 ? -3.344 22.906 17.047 1 95.88 135 ALA B O 1
ATOM 2428 N N . ALA B 1 136 ? -3.117 22.938 14.773 1 96.19 136 ALA B N 1
ATOM 2429 C CA . ALA B 1 136 ? -3.979 24.109 14.602 1 96.19 136 ALA B CA 1
ATOM 2430 C C . ALA B 1 136 ? -5.453 23.719 14.672 1 96.19 136 ALA B C 1
ATOM 2432 O O . ALA B 1 136 ? -6.32 24.578 14.812 1 96.19 136 ALA B O 1
ATOM 2433 N N . ASN B 1 137 ? -5.738 22.453 14.477 1 96.38 137 ASN B N 1
ATOM 2434 C CA . ASN B 1 137 ? -7.113 21.969 14.539 1 96.38 137 ASN B CA 1
ATOM 2435 C C . ASN B 1 137 ? -7.574 21.766 15.977 1 96.38 137 ASN B C 1
ATOM 2437 O O . ASN B 1 137 ? -6.977 20.984 16.719 1 96.38 137 ASN B O 1
ATOM 2441 N N . PRO B 1 138 ? -8.656 22.422 16.422 1 95.81 138 PRO B N 1
ATOM 2442 C CA . PRO B 1 138 ? -9.086 22.375 17.812 1 95.81 138 PRO B CA 1
ATOM 2443 C C . PRO B 1 138 ? -9.438 20.953 18.266 1 95.81 138 PRO B C 1
ATOM 2445 O O . PRO B 1 138 ? -9.125 20.578 19.406 1 95.81 138 PRO B O 1
ATOM 2448 N N . LYS B 1 139 ? -10.125 20.219 17.438 1 94.38 139 LYS B N 1
ATOM 2449 C CA . LYS B 1 139 ? -10.484 18.859 17.797 1 94.38 139 LYS B CA 1
ATOM 2450 C C . LYS B 1 139 ? -9.242 18 18.031 1 94.38 139 LYS B C 1
ATOM 2452 O O . LYS B 1 139 ? -9.195 17.203 18.969 1 94.38 139 LYS B O 1
ATOM 2457 N N . CYS B 1 140 ? -8.305 18.172 17.25 1 94.12 140 CYS B N 1
ATOM 2458 C CA . CYS B 1 1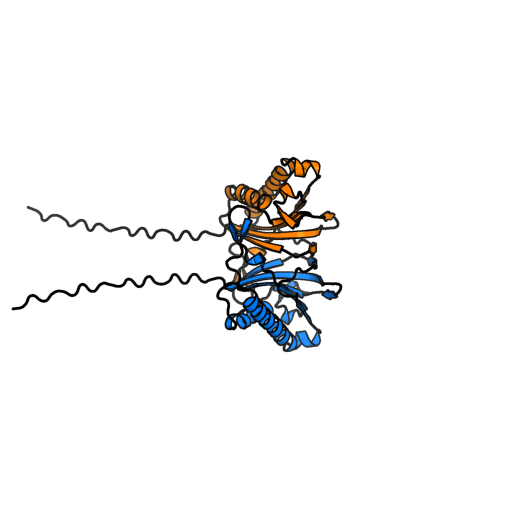40 ? -7.059 17.422 17.344 1 94.12 140 CYS B CA 1
ATOM 2459 C C . CYS B 1 140 ? -6.277 17.844 18.594 1 94.12 140 CYS B C 1
ATOM 2461 O O . CYS B 1 140 ? -5.711 17 19.281 1 94.12 140 CYS B O 1
ATOM 2463 N N . MET B 1 141 ? -6.258 19.109 18.812 1 94.81 141 MET B N 1
ATOM 2464 C CA . MET B 1 141 ? -5.578 19.609 20 1 94.81 141 MET B CA 1
ATOM 2465 C C . MET B 1 141 ? -6.199 19.031 21.266 1 94.81 141 MET B C 1
ATOM 2467 O O . MET B 1 141 ? -5.488 18.547 22.156 1 94.81 141 MET B O 1
ATOM 2471 N N . GLU B 1 142 ? -7.441 19.062 21.344 1 94.94 142 GLU B N 1
ATOM 2472 C CA . GLU B 1 142 ? -8.164 18.562 22.516 1 94.94 142 GLU B CA 1
ATOM 2473 C C . GLU B 1 142 ? -7.941 17.062 22.703 1 94.94 142 GLU B C 1
ATOM 2475 O O . GLU B 1 142 ? -7.797 16.594 23.828 1 94.94 142 GLU B O 1
ATOM 2480 N N . ALA B 1 143 ? -7.879 16.359 21.609 1 91.31 143 ALA B N 1
ATOM 2481 C CA . ALA B 1 143 ? -7.75 14.914 21.656 1 91.31 143 ALA B CA 1
ATOM 2482 C C . ALA B 1 143 ? -6.301 14.492 21.875 1 91.31 143 ALA B C 1
ATOM 2484 O O . ALA B 1 143 ? -6.023 13.328 22.156 1 91.31 143 ALA B O 1
ATOM 2485 N N . GLY B 1 144 ? -5.383 15.406 21.719 1 91.44 144 GLY B N 1
ATOM 2486 C CA . GLY B 1 144 ? -3.973 15.094 21.875 1 91.44 144 GLY B CA 1
ATOM 2487 C C . GLY B 1 144 ? -3.416 14.234 20.766 1 91.44 144 GLY B C 1
ATOM 2488 O O . GLY B 1 144 ? -2.691 13.266 21.016 1 91.44 144 GLY B O 1
ATOM 2489 N N . VAL B 1 145 ? -3.762 14.547 19.531 1 89.19 145 VAL B N 1
ATOM 2490 C CA . VAL B 1 145 ? -3.328 13.781 18.359 1 89.19 145 VAL B CA 1
ATOM 2491 C C . VAL B 1 145 ? -1.848 14.039 18.094 1 89.19 145 VAL B C 1
ATOM 2493 O O . VA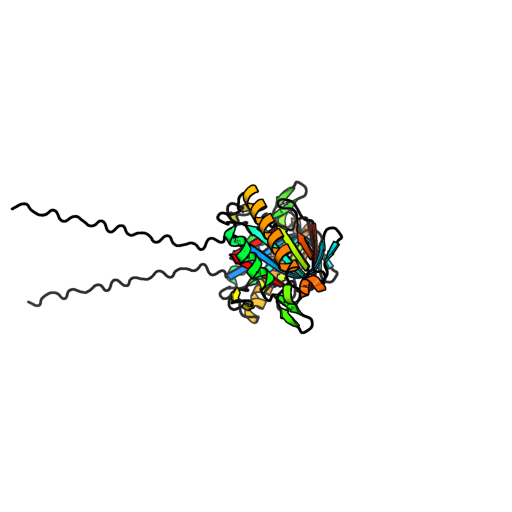L B 1 145 ? -1.354 15.148 18.328 1 89.19 145 VAL B O 1
ATOM 2496 N N . LEU B 1 146 ? -1.19 13.016 17.625 1 89.25 146 LEU B N 1
ATOM 2497 C CA . LEU B 1 146 ? 0.241 13.102 17.359 1 89.25 146 LEU B CA 1
ATOM 2498 C C . LEU B 1 146 ? 0.545 12.758 15.906 1 89.25 146 LEU B C 1
ATOM 2500 O O . LEU B 1 146 ? -0.19 11.984 15.281 1 89.25 146 LEU B O 1
ATOM 2504 N N . VAL B 1 147 ? 1.641 13.391 15.453 1 92.38 147 VAL B N 1
ATOM 2505 C CA . VAL B 1 147 ? 2.27 12.984 14.203 1 92.38 147 VAL B CA 1
ATOM 2506 C C . VAL B 1 147 ? 3.596 12.289 14.492 1 92.38 147 VAL B C 1
ATOM 2508 O O . VAL B 1 147 ? 4.438 12.82 15.227 1 92.38 147 VAL B O 1
ATOM 2511 N N . LYS B 1 148 ? 3.689 11.117 14.055 1 90.44 148 LYS B N 1
ATOM 2512 C CA . LYS B 1 148 ? 4.957 10.391 14.062 1 90.44 148 LYS B CA 1
ATOM 2513 C C . LYS B 1 148 ? 5.445 10.117 12.641 1 90.44 148 LYS B C 1
ATOM 2515 O O . LYS B 1 148 ? 4.637 10 11.719 1 90.44 148 LYS B O 1
ATOM 2520 N N . HIS B 1 149 ? 6.719 10.078 12.547 1 91.12 149 HIS B N 1
ATOM 2521 C CA . HIS B 1 149 ? 7.242 9.859 11.203 1 91.12 149 HIS B CA 1
ATOM 2522 C C . HIS B 1 149 ? 8.523 9.039 11.234 1 91.12 149 HIS B C 1
ATOM 2524 O O . HIS B 1 149 ? 9.25 9.047 12.227 1 91.12 149 HIS B O 1
ATOM 2530 N N . GLY B 1 150 ? 8.734 8.312 10.156 1 89.19 150 GLY B N 1
ATOM 2531 C CA . GLY B 1 150 ? 9.992 7.602 9.977 1 89.19 150 GLY B CA 1
ATOM 2532 C C . GLY B 1 150 ? 11.117 8.492 9.5 1 89.19 150 GLY B C 1
ATOM 2533 O O . GLY B 1 150 ? 10.891 9.648 9.141 1 89.19 150 GLY B O 1
ATOM 2534 N N . THR B 1 151 ? 12.281 7.969 9.539 1 90.31 151 THR B N 1
ATOM 2535 C CA . THR B 1 151 ? 13.461 8.688 9.055 1 90.31 151 THR B CA 1
ATOM 2536 C C . THR B 1 151 ? 13.641 8.477 7.555 1 90.31 151 THR B C 1
ATOM 2538 O O . THR B 1 151 ? 13.664 7.336 7.082 1 90.31 151 THR B O 1
ATOM 2541 N N . TYR B 1 152 ? 13.82 9.586 6.836 1 92.88 152 TYR B N 1
ATOM 2542 C CA . TYR B 1 152 ? 13.977 9.531 5.387 1 92.88 152 TYR B CA 1
ATOM 2543 C C . TYR B 1 152 ? 15.242 8.773 5 1 92.88 152 TYR B C 1
ATOM 2545 O O . TYR B 1 152 ? 16.328 9.055 5.523 1 92.88 152 TYR B O 1
ATOM 2553 N N . GLY B 1 153 ? 15.062 7.777 4.137 1 87.69 153 GLY B N 1
ATOM 2554 C CA . GLY B 1 153 ? 16.203 7.016 3.629 1 87.69 153 GLY B CA 1
ATOM 2555 C C . GLY B 1 153 ? 16.531 5.812 4.484 1 87.69 153 GLY B C 1
ATOM 2556 O O . GLY B 1 153 ? 17.438 5.043 4.152 1 87.69 153 GLY B O 1
ATOM 2557 N N . ASN B 1 154 ? 15.82 5.641 5.609 1 82.69 154 ASN B N 1
ATOM 2558 C CA . ASN B 1 154 ? 16.109 4.52 6.496 1 82.69 154 ASN B CA 1
ATOM 2559 C C . ASN B 1 154 ? 15.016 3.459 6.441 1 82.69 154 ASN B C 1
ATOM 2561 O O . ASN B 1 154 ? 13.852 3.775 6.199 1 82.69 154 ASN B O 1
ATOM 2565 N N . ARG B 1 155 ? 15.508 2.229 6.707 1 78.62 155 ARG B N 1
ATOM 2566 C CA . ARG B 1 155 ? 14.539 1.149 6.883 1 78.62 155 ARG B CA 1
ATOM 2567 C C . ARG B 1 155 ? 13.766 1.316 8.18 1 78.62 155 ARG B C 1
ATOM 2569 O O . ARG B 1 155 ? 14.328 1.711 9.203 1 78.62 155 ARG B O 1
ATOM 2576 N N . GLN B 1 156 ? 12.469 1.03 8.039 1 74.5 156 GLN B N 1
ATOM 2577 C CA . GLN B 1 156 ? 11.602 1.14 9.211 1 74.5 156 GLN B CA 1
ATOM 2578 C C . GLN B 1 156 ? 10.953 -0.2 9.539 1 74.5 156 GLN B C 1
ATOM 2580 O O . GLN B 1 156 ? 10.461 -0.896 8.648 1 74.5 156 GLN B O 1
ATOM 2585 N N . VAL B 1 157 ? 11.086 -0.577 10.797 1 74.5 157 VAL B N 1
ATOM 2586 C CA . VAL B 1 157 ? 10.352 -1.748 11.258 1 74.5 157 VAL B CA 1
ATOM 2587 C C . VAL B 1 157 ? 8.977 -1.323 11.773 1 74.5 157 VAL B C 1
ATOM 2589 O O . VAL B 1 157 ? 8.875 -0.447 12.633 1 74.5 157 VAL B O 1
ATOM 2592 N N . LEU B 1 158 ? 7.961 -1.901 11.109 1 76.69 158 LEU B N 1
ATOM 2593 C CA . LEU B 1 158 ? 6.598 -1.507 11.453 1 76.69 158 LEU B CA 1
ATOM 2594 C C . LEU B 1 158 ? 5.77 -2.719 11.875 1 76.69 158 LEU B C 1
ATOM 2596 O O . LEU B 1 158 ? 5.871 -3.783 11.258 1 76.69 158 LEU B O 1
ATOM 2600 N N . LYS B 1 159 ? 5.105 -2.527 12.969 1 78.75 159 LYS B N 1
ATOM 2601 C CA . LYS B 1 159 ? 4.035 -3.453 13.336 1 78.75 159 LYS B CA 1
ATOM 2602 C C . LYS B 1 159 ? 2.668 -2.799 13.18 1 78.75 159 LYS B C 1
ATOM 2604 O O . LYS B 1 159 ? 2.387 -1.776 13.805 1 78.75 159 LYS B O 1
ATOM 2609 N N . LEU B 1 160 ? 1.938 -3.377 12.234 1 77.31 160 LEU B N 1
ATOM 2610 C CA . LEU B 1 160 ? 0.633 -2.805 11.922 1 77.31 160 LEU B CA 1
ATOM 2611 C C . LEU B 1 160 ? -0.483 -3.797 12.234 1 77.31 160 LEU B C 1
ATOM 2613 O O . LEU B 1 160 ? -0.419 -4.957 11.82 1 77.31 160 LEU B O 1
ATOM 2617 N N . ASP B 1 161 ? -1.36 -3.307 13.055 1 78.81 161 ASP B N 1
ATOM 2618 C CA . ASP B 1 161 ? -2.627 -4 13.266 1 78.81 161 ASP B CA 1
ATOM 2619 C C . ASP B 1 161 ? -3.781 -3.258 12.602 1 78.81 161 ASP B C 1
ATOM 2621 O O . ASP B 1 161 ? -4.129 -2.146 13.008 1 78.81 161 ASP B O 1
ATOM 2625 N N . THR B 1 162 ? -4.297 -3.863 11.508 1 75.25 162 THR B N 1
ATOM 2626 C CA . THR B 1 162 ? -5.289 -3.148 10.711 1 75.25 162 THR B CA 1
ATOM 2627 C C . THR B 1 162 ? -6.633 -3.863 10.75 1 75.25 162 THR B C 1
ATOM 2629 O O . THR B 1 162 ? -6.688 -5.094 10.773 1 75.25 162 THR B O 1
ATOM 2632 N N . ASN B 1 163 ? -7.676 -3.07 10.945 1 73.12 163 ASN B N 1
ATOM 2633 C CA . ASN B 1 163 ? -9.031 -3.547 10.688 1 73.12 163 ASN B CA 1
ATOM 2634 C C . ASN B 1 163 ? -9.477 -3.227 9.266 1 73.12 163 ASN B C 1
ATOM 2636 O O . ASN B 1 163 ? -10.016 -2.15 9.008 1 73.12 163 ASN B O 1
ATOM 2640 N N . GLY B 1 164 ? -9.25 -3.939 8.359 1 61.75 164 GLY B N 1
ATOM 2641 C CA . GLY B 1 164 ? -9.555 -3.695 6.961 1 61.75 164 GLY B CA 1
ATOM 2642 C C . GLY B 1 164 ? -8.609 -4.406 6.012 1 61.75 164 GLY B C 1
ATOM 2643 O O . GLY B 1 164 ? -8.953 -5.445 5.445 1 61.75 164 GLY B O 1
ATOM 2644 N N . PRO B 1 165 ? -7.246 -3.936 5.941 1 63.66 165 PRO B N 1
ATOM 2645 C CA . PRO B 1 165 ? -6.879 -2.533 5.727 1 63.66 165 PRO B CA 1
ATOM 2646 C C . PRO B 1 165 ? -7.629 -1.896 4.562 1 63.66 165 PRO B C 1
ATOM 2648 O O . PRO B 1 165 ? -8.133 -2.605 3.684 1 63.66 165 PRO B O 1
ATOM 2651 N N . TYR B 1 166 ? -7.828 -0.571 4.633 1 80.31 166 TYR B N 1
ATOM 2652 C CA . TYR B 1 166 ? -8.258 0.275 3.525 1 80.31 166 TYR B CA 1
ATOM 2653 C C . TYR B 1 166 ? -7.086 1.064 2.955 1 80.31 166 TYR B C 1
ATOM 2655 O O . TYR B 1 166 ? -6.648 2.055 3.549 1 80.31 166 TYR B O 1
ATOM 2663 N N . THR B 1 167 ? -6.488 0.523 1.904 1 84.81 167 THR B N 1
ATOM 2664 C CA . THR B 1 167 ? -5.336 1.165 1.281 1 84.81 167 THR B CA 1
ATOM 2665 C C . THR B 1 167 ? -5.754 1.939 0.036 1 84.81 167 THR B C 1
ATOM 2667 O O . THR B 1 167 ? -6.395 1.385 -0.861 1 84.81 167 THR B O 1
ATOM 2670 N N . HIS B 1 168 ? -5.457 3.189 0.064 1 90.12 168 HIS B N 1
ATOM 2671 C CA . HIS B 1 168 ? -5.777 4.051 -1.066 1 90.12 168 HIS B CA 1
ATOM 2672 C C . HIS B 1 168 ? -4.516 4.633 -1.692 1 90.12 168 HIS B C 1
ATOM 2674 O O . HIS B 1 168 ? -3.549 4.934 -0.987 1 90.12 168 HIS B O 1
ATOM 2680 N N . LEU B 1 169 ? -4.602 4.789 -2.973 1 88.06 169 LEU B N 1
ATOM 2681 C CA . LEU B 1 169 ? -3.523 5.418 -3.727 1 88.06 169 LEU B CA 1
ATOM 2682 C C . LEU B 1 169 ? -3.953 6.781 -4.258 1 88.06 169 LEU B C 1
ATOM 2684 O O . LEU B 1 169 ? -5.027 6.914 -4.844 1 88.06 169 LEU B O 1
ATOM 2688 N N . VAL B 1 170 ? -3.143 7.766 -3.986 1 89.12 170 VAL B N 1
ATOM 2689 C CA . VAL B 1 170 ? -3.379 9.102 -4.535 1 89.12 170 VAL B CA 1
ATOM 2690 C C . VAL B 1 170 ? -2.105 9.617 -5.195 1 89.12 170 VAL B C 1
ATOM 2692 O O . VAL B 1 170 ? -1.012 9.484 -4.641 1 89.12 170 VAL B O 1
ATOM 2695 N N . GLU B 1 171 ? -2.314 10.18 -6.34 1 86.5 171 GLU B N 1
ATOM 2696 C CA . GLU B 1 171 ? -1.201 10.75 -7.09 1 86.5 171 GLU B CA 1
ATOM 2697 C C . GLU B 1 171 ? -1.397 12.25 -7.309 1 86.5 171 GLU B C 1
ATOM 2699 O O . GLU B 1 171 ? -2.527 12.719 -7.449 1 86.5 171 GLU B O 1
ATOM 2704 N N . PHE B 1 172 ? -0.279 12.898 -7.203 1 87 172 PHE B N 1
ATOM 2705 C CA . PHE B 1 172 ? -0.316 14.344 -7.395 1 87 172 PHE B CA 1
ATOM 2706 C C . PHE B 1 172 ? 0.581 14.758 -8.555 1 87 172 PHE B C 1
ATOM 2708 O O . PHE B 1 172 ? 1.58 14.094 -8.844 1 87 172 PHE B O 1
#

Secondary structure (DSSP, 8-state):
------------------------EEEEEEEEEEEEETTEEEEEEEEEEEEEBTT--TTHHHHHHHHHHHS--EE-TTS-EE-TTTTT-EEEEEE-GGGG-EEETTEEE-TTBPPHHHHHHHHHHHHHHHHHHHHH-HHHHHHT--EEEPPTTS-EEEEEEEEEEEEEEEE-/------------------------EEEEEEEEEEEEETTEEE-SEEEEEEEEBTT--TTHHHHHHHHHHHS--EE-TTS-EE-TTTTT-EEEEEE-GGGG-EEETTEEE-TTBPPHHHHHHHHHHHHHHHHHHHHH-HHHHHHT--EEEPPTTS-EEEEEEEEEEEEEEEE-

pLDDT: mean 79.35, std 21.69, range [23.47, 98.31]

Radius of gyration: 24.52 Å; Cα contacts (8 Å, |Δi|>4): 700; chains: 2; bounding box: 44×74×95 Å

Sequence (344 aa):
SRPSTARRLSGRRHFTDNSKSTQHSCLLFTTNVRIIILGERIQRGLVIYICFFKGADEDLVPKIVNVLLNVKLSEDENGEYVSVLDLPGNVLIIPQATLGGKLKGRKMQYHTNIEKEKGMELYSQFVSLCEKELAANPKCMEAGVLVKHGTYGNRQVLKLDTNGPYTHLVEFSRPSTARRLSGRRHFTDNSKSTQHSCLLFTTNVRIIILGERIQRGLVIYICFFKGADEDLVPKIVNVLLNVKLSEDENGEYVSVLDLPGNVLIIPQATLGGKLKGRKMQYHTNIEKEKGMELYSQFVSLCEKELAANPKCMEAGVLVKHGTYGNRQVLKLDTNGPYTHLVEF

Organism: Gallus gallus (NCBI:txid9031)